Protein AF-A0A1F2T7E8-F1 (afdb_monomer_lite)

Sequence (261 aa):
MLPLKHQLGEYLANRPHTGRSGAHVIGAYRGLQIVELPPRDTVFAGVTVRDTRLRETTGASVVGLWERGKLRPAFPDSVIQSDRVIVLAGTAAQIAALNALIPDEKRPAALVLVIGAGKVGQAAIPALRRKSIDVHAIDRNGPALEQMRDEVAGVFPGDAADRRVLDSASIDHVSSVLLTTNDDAMNIYLAVYCRRLNASLRIVSRVTHERNVEAIHRAGADFALSYTTLGAEAVMSLLRGGESGCSGKAWSCSRSPSPRR

pLDDT: mean 77.92, std 19.18, range [21.8, 97.19]

Structure (mmCIF, N/CA/C/O backbone):
data_AF-A0A1F2T7E8-F1
#
_entry.id   AF-A0A1F2T7E8-F1
#
loop_
_atom_site.group_PDB
_atom_site.id
_atom_site.type_symbol
_atom_site.label_atom_id
_atom_site.label_alt_id
_atom_site.label_comp_id
_atom_site.label_asym_id
_atom_site.label_entity_id
_atom_site.label_seq_id
_atom_site.pdbx_PDB_ins_code
_atom_site.Cartn_x
_atom_site.Cartn_y
_atom_site.Cartn_z
_atom_site.occupancy
_atom_site.B_iso_or_equiv
_atom_site.auth_seq_id
_atom_site.auth_comp_id
_atom_site.auth_asym_id
_atom_site.auth_atom_id
_atom_site.pdbx_PDB_model_num
ATOM 1 N N . MET A 1 1 ? 2.300 25.045 -1.557 1.00 42.25 1 MET A N 1
ATOM 2 C CA . MET A 1 1 ? 1.587 23.807 -1.944 1.00 42.25 1 MET A CA 1
ATOM 3 C C . MET A 1 1 ? 2.603 22.806 -2.453 1.00 42.25 1 MET A C 1
ATOM 5 O O . MET A 1 1 ? 3.352 23.151 -3.357 1.00 42.25 1 MET A O 1
ATOM 9 N N . LEU A 1 2 ? 2.658 21.606 -1.873 1.00 47.59 2 LEU A N 1
ATOM 10 C CA . LEU A 1 2 ? 3.478 20.525 -2.425 1.00 47.59 2 LEU A CA 1
ATOM 11 C C . LEU A 1 2 ? 2.913 20.104 -3.797 1.00 47.59 2 LEU A C 1
ATOM 13 O O . LEU A 1 2 ? 1.690 20.068 -3.948 1.00 47.59 2 LEU A O 1
ATOM 17 N N . PRO A 1 3 ? 3.753 19.779 -4.795 1.00 73.88 3 PRO A N 1
ATOM 18 C CA . PRO A 1 3 ? 3.277 19.269 -6.080 1.00 73.88 3 PRO A CA 1
ATOM 19 C C . PRO A 1 3 ? 2.426 18.001 -5.896 1.00 73.88 3 PRO A C 1
ATOM 21 O O . PRO A 1 3 ? 2.798 17.122 -5.122 1.00 73.88 3 PRO A O 1
ATOM 24 N N . LEU A 1 4 ? 1.329 17.853 -6.650 1.00 69.75 4 LEU A N 1
ATOM 25 C CA . LEU A 1 4 ? 0.359 16.744 -6.524 1.00 69.75 4 LEU A CA 1
ATOM 26 C C . LEU A 1 4 ? 1.008 15.342 -6.504 1.00 69.75 4 LEU A C 1
ATOM 28 O O . LEU A 1 4 ? 0.575 14.445 -5.786 1.00 69.75 4 LEU A O 1
ATOM 32 N N . LYS A 1 5 ? 2.085 15.154 -7.279 1.00 73.12 5 LYS A N 1
ATOM 33 C CA . LYS A 1 5 ? 2.843 13.892 -7.335 1.00 73.12 5 LYS A CA 1
ATOM 34 C C . LYS A 1 5 ? 3.576 13.579 -6.029 1.00 73.12 5 LYS A C 1
ATOM 36 O O . LYS A 1 5 ? 3.661 12.413 -5.662 1.00 73.12 5 LYS A O 1
ATOM 41 N N . HIS A 1 6 ? 4.055 14.607 -5.334 1.00 75.62 6 HIS A N 1
ATOM 42 C CA . HIS A 1 6 ? 4.691 14.462 -4.030 1.00 75.62 6 HIS A CA 1
ATOM 43 C C . HIS A 1 6 ? 3.667 14.055 -2.970 1.00 75.62 6 HIS A C 1
ATOM 45 O O . HIS A 1 6 ? 3.880 13.086 -2.251 1.00 75.62 6 HIS A O 1
ATOM 51 N N . GLN A 1 7 ? 2.514 14.733 -2.939 1.00 66.19 7 GLN A N 1
ATOM 52 C CA . GLN A 1 7 ? 1.420 14.373 -2.033 1.00 66.19 7 GLN A CA 1
ATOM 53 C C . GLN A 1 7 ? 0.959 12.933 -2.264 1.00 66.19 7 GLN A C 1
ATOM 55 O O . GLN A 1 7 ? 0.820 12.184 -1.305 1.00 66.19 7 GLN A O 1
ATOM 60 N N . LEU A 1 8 ? 0.782 12.514 -3.522 1.00 70.62 8 LEU A N 1
ATOM 61 C CA . LEU A 1 8 ? 0.432 11.128 -3.831 1.00 70.62 8 LEU A CA 1
ATOM 62 C C . LEU A 1 8 ? 1.483 10.141 -3.303 1.00 70.62 8 LEU A C 1
ATOM 64 O O . LEU A 1 8 ? 1.105 9.141 -2.704 1.00 70.62 8 LEU A O 1
ATOM 68 N N . GLY A 1 9 ? 2.778 10.417 -3.479 1.00 69.56 9 GLY A N 1
ATOM 69 C CA . GLY A 1 9 ? 3.842 9.567 -2.935 1.00 69.56 9 GLY A CA 1
ATOM 70 C C . GLY A 1 9 ? 3.754 9.415 -1.415 1.00 69.56 9 GLY A C 1
ATOM 71 O O . GLY A 1 9 ? 3.772 8.294 -0.913 1.00 69.56 9 GLY A O 1
ATOM 72 N N . GLU A 1 10 ? 3.558 10.516 -0.687 1.00 75.31 10 GLU A N 1
ATOM 73 C CA . GLU A 1 10 ? 3.392 10.485 0.773 1.00 75.31 10 GLU A CA 1
ATOM 74 C C . GLU A 1 10 ? 2.113 9.756 1.209 1.00 75.31 10 GLU A C 1
ATOM 76 O O . GLU A 1 10 ? 2.146 8.943 2.135 1.00 75.31 10 GLU A O 1
ATOM 81 N N . TYR A 1 11 ? 0.995 9.985 0.513 1.00 71.06 11 TYR A N 1
ATOM 82 C CA . TYR A 1 11 ? -0.260 9.276 0.768 1.00 71.06 11 TYR A CA 1
ATOM 83 C C . TYR A 1 11 ? -0.122 7.774 0.537 1.00 71.06 11 TYR A C 1
ATOM 85 O O . TYR A 1 11 ? -0.666 6.987 1.309 1.00 71.06 11 TYR A O 1
ATOM 93 N N . LEU A 1 12 ? 0.605 7.362 -0.502 1.00 71.75 12 LEU A N 1
ATOM 94 C CA . LEU A 1 12 ? 0.852 5.953 -0.778 1.00 71.75 12 LEU A CA 1
ATOM 95 C C . LEU A 1 12 ? 1.815 5.344 0.243 1.00 71.75 12 LEU A C 1
ATOM 97 O O . LEU A 1 12 ? 1.545 4.243 0.700 1.00 71.75 12 LEU A O 1
ATOM 101 N N . ALA A 1 13 ? 2.847 6.061 0.696 1.00 73.62 13 ALA A N 1
ATOM 102 C CA . ALA A 1 13 ? 3.768 5.615 1.751 1.00 73.62 13 ALA A CA 1
ATOM 103 C C . ALA A 1 13 ? 3.098 5.385 3.124 1.00 73.62 13 ALA A C 1
ATOM 105 O O . ALA A 1 13 ? 3.692 4.811 4.040 1.00 73.62 13 ALA A O 1
ATOM 106 N N . ASN A 1 14 ? 1.853 5.831 3.297 1.00 67.25 14 ASN A N 1
ATOM 107 C CA . ASN A 1 14 ? 1.021 5.550 4.467 1.00 67.25 14 ASN A CA 1
ATOM 108 C C . ASN A 1 14 ? 0.287 4.202 4.401 1.00 67.25 14 ASN A C 1
ATOM 110 O O . ASN A 1 14 ? -0.264 3.767 5.405 1.00 67.25 14 ASN A O 1
ATOM 114 N N . ARG A 1 15 ? 0.282 3.525 3.248 1.00 69.38 15 ARG A N 1
ATOM 115 C CA . ARG A 1 15 ? -0.551 2.339 3.000 1.00 69.38 15 ARG A CA 1
ATOM 116 C C . ARG A 1 15 ? 0.146 0.970 3.065 1.00 69.38 15 ARG A C 1
ATOM 118 O O . ARG A 1 15 ? -0.606 0.006 3.200 1.00 69.38 15 ARG A O 1
ATOM 125 N N . PRO A 1 16 ? 1.481 0.811 2.950 1.00 62.38 16 PRO A N 1
ATOM 126 C CA . PRO A 1 16 ? 2.146 -0.478 3.139 1.00 62.38 16 PRO A CA 1
ATOM 127 C C . PRO A 1 16 ? 1.915 -1.087 4.522 1.00 62.38 16 PRO A C 1
ATOM 129 O O . PRO A 1 16 ? 1.710 -0.368 5.499 1.00 62.38 16 PRO A O 1
ATOM 132 N N . HIS A 1 17 ? 2.014 -2.414 4.618 1.00 61.59 17 HIS A N 1
ATOM 133 C CA . HIS A 1 17 ? 2.163 -3.097 5.899 1.00 61.59 17 HIS A CA 1
ATOM 134 C C . HIS A 1 17 ? 3.530 -2.742 6.478 1.00 61.59 17 HIS A C 1
ATOM 136 O O . HIS A 1 17 ? 4.559 -3.276 6.069 1.00 61.59 17 HIS A O 1
ATOM 142 N N . THR A 1 18 ? 3.525 -1.853 7.462 1.00 52.28 18 THR A N 1
ATOM 143 C CA . THR A 1 18 ? 4.723 -1.351 8.143 1.00 52.28 18 THR A CA 1
ATOM 144 C C . THR A 1 18 ? 5.251 -2.311 9.213 1.00 52.28 18 THR A C 1
ATOM 146 O O . THR A 1 18 ? 6.015 -1.905 10.080 1.00 52.28 18 THR A O 1
ATOM 149 N N . GLY A 1 19 ? 4.805 -3.572 9.212 1.00 48.72 19 GLY A N 1
ATOM 150 C CA . GLY A 1 19 ? 5.121 -4.536 10.269 1.00 48.72 19 GLY A CA 1
ATOM 151 C C . GLY A 1 19 ? 4.410 -4.246 11.596 1.00 48.72 19 GLY A C 1
ATOM 152 O O . GLY A 1 19 ? 4.432 -5.092 12.478 1.00 48.72 19 GLY A O 1
ATOM 153 N N . ARG A 1 20 ? 3.722 -3.105 11.729 1.00 47.47 20 ARG A N 1
ATOM 154 C CA . ARG A 1 20 ? 2.854 -2.809 12.870 1.00 47.47 20 ARG A CA 1
ATOM 155 C C . ARG A 1 20 ? 1.461 -3.378 12.640 1.00 47.47 20 ARG A C 1
ATOM 157 O O . ARG A 1 20 ? 0.778 -2.986 11.692 1.00 47.47 20 ARG A O 1
ATOM 164 N N . SER A 1 21 ? 1.037 -4.258 13.534 1.00 53.78 21 SER A N 1
ATOM 165 C CA . SER A 1 21 ? -0.366 -4.622 13.702 1.00 53.78 21 SER A CA 1
ATOM 166 C C . SER A 1 21 ? -1.057 -3.464 14.431 1.00 53.78 21 SER A C 1
ATOM 168 O O . SER A 1 21 ? -0.718 -3.162 15.569 1.00 53.78 21 SER A O 1
ATOM 170 N N . GLY A 1 22 ? -1.961 -2.730 13.775 1.00 65.69 22 GLY A N 1
ATOM 171 C CA . GLY A 1 22 ? -2.617 -1.590 14.423 1.00 65.69 22 GLY A CA 1
ATOM 172 C C . GLY A 1 22 ? -3.409 -0.682 13.492 1.00 65.69 22 GLY A C 1
ATOM 173 O O . GLY A 1 22 ? -3.294 -0.747 12.267 1.00 65.69 22 GLY A O 1
ATOM 174 N N . ALA A 1 23 ? -4.218 0.189 14.091 1.0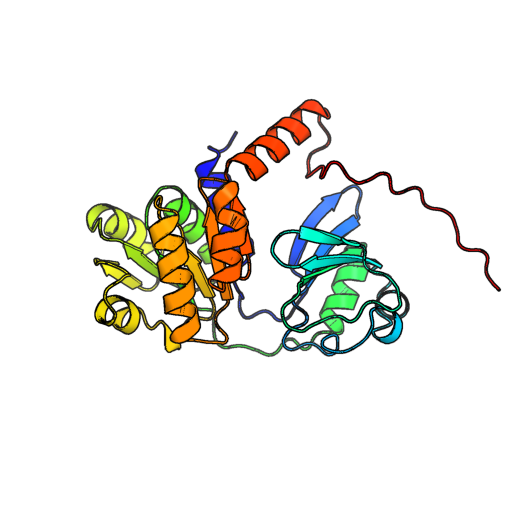0 73.00 23 ALA A N 1
ATOM 175 C CA . ALA A 1 23 ? -5.017 1.158 13.362 1.00 73.00 23 ALA A CA 1
ATOM 176 C C . ALA A 1 23 ? -4.149 2.326 12.863 1.00 73.00 23 ALA A C 1
ATOM 178 O O . ALA A 1 23 ? -3.428 2.975 13.625 1.00 73.00 23 ALA A O 1
ATOM 179 N N . HIS A 1 24 ? -4.232 2.613 11.567 1.00 73.38 24 HIS A N 1
ATOM 180 C CA . HIS A 1 24 ? -3.480 3.662 10.897 1.00 73.38 24 HIS A CA 1
ATOM 181 C C . HIS A 1 24 ? -4.306 4.942 10.764 1.00 73.38 24 HIS A C 1
ATOM 183 O O . HIS A 1 24 ? -5.360 4.934 10.137 1.00 73.38 24 HIS A O 1
ATOM 189 N N . VAL A 1 25 ? -3.824 6.061 11.306 1.00 70.75 25 VAL A N 1
ATOM 190 C CA . VAL A 1 25 ? -4.529 7.350 11.225 1.00 70.75 25 VAL A CA 1
ATOM 191 C C . VAL A 1 25 ? -4.489 7.898 9.800 1.00 70.75 25 VAL A C 1
ATOM 193 O O . VAL A 1 25 ? -3.423 8.217 9.284 1.00 70.75 25 VAL A O 1
ATOM 196 N N . ILE A 1 26 ? -5.663 8.056 9.188 1.00 65.50 26 ILE A N 1
ATOM 197 C CA . ILE A 1 26 ? -5.824 8.622 7.839 1.00 65.50 26 ILE A CA 1
ATOM 198 C C . ILE A 1 26 ? -6.175 10.109 7.853 1.00 65.50 26 ILE A C 1
ATOM 200 O O . ILE A 1 26 ? -6.026 10.796 6.846 1.00 65.50 26 ILE A O 1
ATOM 204 N N . GLY A 1 27 ? -6.643 10.616 8.991 1.00 61.44 27 GLY A N 1
ATOM 205 C CA . GLY A 1 27 ? -6.984 12.019 9.162 1.00 61.44 27 GLY A CA 1
ATOM 206 C C . GLY A 1 27 ? -7.413 12.325 10.587 1.00 61.44 27 GLY A C 1
ATOM 207 O O . GLY A 1 27 ? -7.710 11.424 11.372 1.00 61.44 27 GLY A O 1
ATOM 208 N N . ALA A 1 28 ? -7.450 13.610 10.922 1.00 68.50 28 ALA A N 1
ATOM 209 C CA . ALA A 1 28 ? -7.955 14.083 12.200 1.00 68.50 28 ALA A CA 1
ATOM 210 C C . ALA A 1 28 ? -8.783 15.354 12.001 1.00 68.50 28 ALA A C 1
ATOM 212 O O . ALA A 1 28 ? -8.417 16.217 11.207 1.00 68.50 28 ALA A O 1
ATOM 213 N N . TYR A 1 29 ? -9.885 15.474 12.737 1.00 65.88 29 TYR A N 1
ATOM 214 C CA . TYR A 1 29 ? -10.754 16.644 12.726 1.00 65.88 29 TYR A CA 1
ATOM 215 C C . TYR A 1 29 ? -11.344 16.876 14.118 1.00 65.88 29 TYR A C 1
ATOM 217 O O . TYR A 1 29 ? -11.964 15.982 14.690 1.00 65.88 29 TYR A O 1
ATOM 225 N N . ARG A 1 30 ? -11.146 18.080 14.674 1.00 73.94 30 ARG A N 1
ATOM 226 C CA . ARG A 1 30 ? -11.690 18.505 15.983 1.00 73.94 30 ARG A CA 1
ATOM 227 C C . ARG A 1 30 ? -11.491 17.471 17.109 1.00 73.94 30 ARG A C 1
ATOM 229 O O . ARG A 1 30 ? -12.412 17.167 17.862 1.00 73.94 30 ARG A O 1
ATOM 236 N N . GLY A 1 31 ? -10.285 16.904 17.202 1.00 72.19 31 GLY A N 1
ATOM 237 C CA . GLY A 1 31 ? -9.917 15.908 18.222 1.00 72.19 31 GLY A CA 1
ATOM 238 C C . GLY A 1 31 ? -10.378 14.471 17.938 1.00 72.19 31 GLY A C 1
ATOM 239 O O . GLY A 1 31 ? -10.052 13.568 18.708 1.00 72.19 31 GLY A O 1
ATOM 240 N N . LEU A 1 32 ? -11.092 14.240 16.833 1.00 77.62 32 LEU A N 1
ATOM 241 C CA . LEU A 1 32 ? -11.458 12.919 16.333 1.00 77.62 32 LEU A CA 1
ATOM 242 C C . LEU A 1 32 ? -10.435 12.469 15.287 1.00 77.62 32 LEU A C 1
ATOM 244 O O . LEU A 1 32 ? -10.184 13.181 14.321 1.00 77.62 32 LEU A O 1
ATOM 248 N N . GLN A 1 33 ? -9.860 11.290 15.461 1.00 82.25 33 GLN A N 1
ATOM 249 C CA . GLN A 1 33 ? -9.022 10.615 14.481 1.00 82.25 33 GLN A CA 1
ATOM 250 C C . GLN A 1 33 ? -9.877 9.643 13.678 1.00 82.25 33 GLN A C 1
ATOM 252 O O . GLN A 1 33 ? -10.673 8.896 14.246 1.00 82.25 33 GLN A O 1
ATOM 257 N N . ILE A 1 34 ? -9.695 9.650 12.362 1.00 80.12 34 ILE A N 1
ATOM 258 C CA . ILE A 1 34 ? -10.204 8.611 11.475 1.00 80.12 34 ILE A CA 1
ATOM 259 C C . ILE A 1 34 ? -9.043 7.664 11.213 1.00 80.12 34 ILE A C 1
ATOM 261 O O . ILE A 1 34 ? -7.948 8.106 10.854 1.00 80.12 34 ILE A O 1
ATOM 265 N N . VAL A 1 35 ? -9.275 6.374 11.411 1.00 79.50 35 VAL A N 1
ATOM 266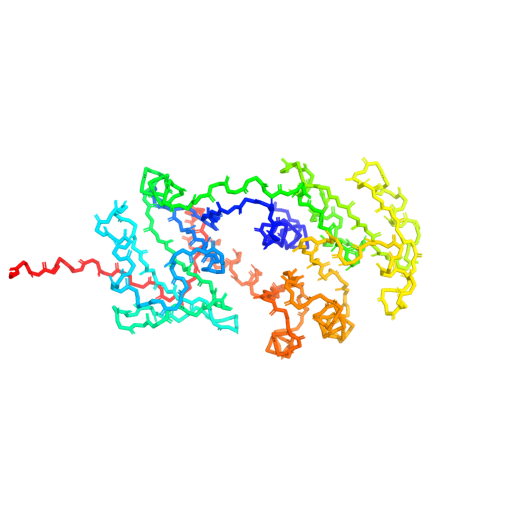 C CA . VAL A 1 35 ? -8.252 5.341 11.303 1.00 79.50 35 VAL A CA 1
ATOM 267 C C . VAL A 1 35 ? -8.710 4.205 10.403 1.00 79.50 35 VAL A C 1
ATOM 269 O O . VAL A 1 35 ? -9.891 3.871 10.354 1.00 79.50 35 VAL A O 1
ATOM 272 N N . GLU A 1 36 ? -7.762 3.599 9.706 1.00 81.38 36 GLU A N 1
ATOM 273 C CA . GLU A 1 36 ? -7.942 2.363 8.960 1.00 81.38 36 GLU A CA 1
ATOM 274 C C . GLU A 1 36 ? -7.318 1.197 9.710 1.00 81.38 36 GLU A C 1
ATOM 276 O O . GLU A 1 36 ? -6.175 1.275 10.148 1.00 81.38 36 GLU A O 1
ATOM 281 N N . LEU A 1 37 ? -8.052 0.099 9.818 1.00 82.19 37 LEU A N 1
ATOM 282 C CA . LEU A 1 37 ? -7.589 -1.131 10.430 1.00 82.19 37 LEU A CA 1
ATOM 283 C C . LEU A 1 37 ? -7.818 -2.292 9.458 1.00 82.19 37 LEU A C 1
ATOM 285 O O . LEU A 1 37 ? -8.969 -2.677 9.223 1.00 82.19 37 LEU A O 1
ATOM 289 N N . PRO A 1 38 ? -6.750 -2.856 8.874 1.00 78.31 38 PRO A N 1
ATOM 290 C CA . PRO A 1 38 ? -6.836 -4.141 8.202 1.00 78.31 38 PRO A CA 1
ATOM 291 C C . PRO A 1 38 ? -7.281 -5.203 9.226 1.00 78.31 38 PRO A C 1
ATOM 293 O O . PRO A 1 38 ? -6.632 -5.350 10.257 1.00 78.31 38 PRO A O 1
ATOM 296 N N . PRO A 1 39 ? -8.381 -5.933 8.981 1.00 77.12 39 PRO A N 1
ATOM 297 C CA . PRO A 1 39 ? -8.864 -6.981 9.867 1.00 77.12 39 PRO A CA 1
ATOM 298 C C . PRO A 1 39 ? -8.022 -8.252 9.759 1.00 77.12 39 PRO A C 1
ATOM 300 O O . PRO A 1 39 ? -8.063 -9.081 10.666 1.00 77.12 39 PRO A O 1
ATOM 303 N N . ARG A 1 40 ? -7.270 -8.419 8.662 1.00 68.75 40 ARG A N 1
ATOM 304 C CA . ARG A 1 40 ? -6.321 -9.518 8.489 1.00 68.75 40 ARG A CA 1
ATOM 305 C C . ARG A 1 40 ? -5.382 -9.567 9.692 1.00 68.75 40 ARG A C 1
ATOM 307 O O . ARG A 1 40 ? -4.816 -8.547 10.067 1.00 68.75 40 ARG A O 1
ATOM 314 N N . ASP A 1 41 ? -5.241 -10.753 10.273 1.00 64.69 41 ASP A N 1
ATOM 315 C CA . ASP A 1 41 ? -4.401 -11.001 11.450 1.00 64.69 41 ASP A CA 1
ATOM 316 C C . ASP A 1 41 ? -4.883 -10.277 12.730 1.00 64.69 41 ASP A C 1
ATOM 318 O O . ASP A 1 41 ? -4.113 -10.042 13.657 1.00 64.69 41 ASP A O 1
ATOM 322 N N . THR A 1 42 ? -6.175 -9.936 12.801 1.00 77.06 42 THR A N 1
ATOM 323 C CA . THR A 1 42 ? -6.837 -9.434 14.015 1.00 77.06 42 THR A CA 1
ATOM 324 C C . THR A 1 42 ? -7.996 -10.346 14.407 1.00 77.06 42 THR A C 1
ATOM 326 O O . THR A 1 42 ? -8.550 -11.066 13.576 1.00 77.06 42 THR A O 1
ATOM 329 N N . VAL A 1 43 ? -8.447 -10.237 15.658 1.00 82.31 43 VAL A N 1
ATOM 330 C CA . VAL A 1 43 ? -9.658 -10.920 16.152 1.00 82.31 43 VAL A CA 1
ATOM 331 C C . VAL A 1 43 ? -10.955 -10.431 15.488 1.00 82.31 43 VAL A C 1
ATOM 333 O O . VAL A 1 43 ? -12.025 -10.969 15.754 1.00 82.31 43 VAL A O 1
ATOM 336 N N . PHE A 1 44 ? -10.881 -9.403 14.636 1.00 87.25 44 PHE A N 1
ATOM 337 C CA . PHE A 1 44 ? -12.041 -8.807 13.977 1.00 87.25 44 PHE A CA 1
ATOM 338 C C . PHE A 1 44 ? -12.368 -9.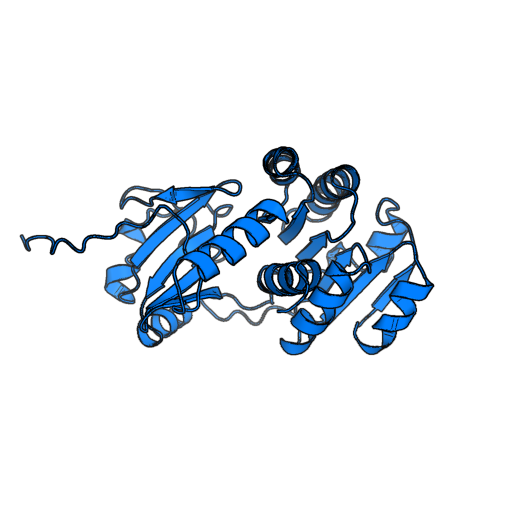448 12.623 1.00 87.25 44 PHE A C 1
ATOM 340 O O . PHE A 1 44 ? -13.433 -9.178 12.076 1.00 87.25 44 PHE A O 1
ATOM 347 N N . ALA A 1 45 ? -11.492 -10.285 12.058 1.00 86.25 45 ALA A N 1
ATOM 348 C CA . ALA A 1 45 ? -11.792 -10.985 10.811 1.00 86.25 45 ALA A CA 1
ATOM 349 C C . ALA A 1 45 ? -12.834 -12.098 11.023 1.00 86.25 45 ALA A C 1
ATOM 351 O O . ALA A 1 45 ? -12.735 -12.900 11.945 1.00 86.25 45 ALA A O 1
ATOM 352 N N . GLY A 1 46 ? -13.825 -12.168 10.133 1.00 86.94 46 GLY A N 1
ATOM 353 C CA . GLY A 1 46 ? -14.876 -13.189 10.128 1.00 86.94 46 GLY A CA 1
ATOM 354 C C . GLY A 1 46 ? -16.041 -12.928 11.086 1.00 86.94 46 GLY A C 1
ATOM 355 O O . GLY A 1 46 ? -17.038 -13.641 11.017 1.00 86.94 46 GLY A O 1
ATOM 356 N N . VAL A 1 47 ? -15.959 -11.901 11.936 1.00 92.12 47 VAL A N 1
ATOM 357 C CA . VAL A 1 47 ? -17.023 -11.536 12.884 1.00 92.12 47 VAL A CA 1
ATOM 358 C C . VAL A 1 47 ? -17.854 -10.354 12.380 1.00 92.12 47 VAL A C 1
ATOM 360 O O . VAL A 1 47 ? -17.428 -9.590 11.508 1.00 92.12 47 VAL A O 1
ATOM 363 N N . THR A 1 48 ? -19.068 -10.197 12.911 1.00 93.94 48 THR A N 1
ATOM 364 C CA . THR A 1 48 ? -19.897 -9.022 12.611 1.00 93.94 48 THR A CA 1
ATOM 365 C C . THR A 1 48 ? -19.382 -7.793 13.352 1.00 93.94 48 THR A C 1
ATOM 367 O O . THR A 1 48 ? -18.774 -7.907 14.417 1.00 93.94 48 THR A O 1
ATOM 370 N N . VAL A 1 49 ? -19.666 -6.595 12.835 1.00 91.12 49 VAL A N 1
ATOM 371 C CA . VAL A 1 49 ? -19.333 -5.325 13.506 1.00 91.12 49 VAL A CA 1
ATOM 372 C C . VAL A 1 49 ? -19.849 -5.298 14.946 1.00 91.12 49 VAL A C 1
ATOM 374 O O . VAL A 1 49 ? -19.140 -4.828 15.833 1.00 91.12 49 VAL A O 1
ATOM 377 N N . ARG A 1 50 ? -21.051 -5.825 15.203 1.00 91.75 50 ARG A N 1
ATOM 378 C CA . ARG A 1 50 ? -21.617 -5.938 16.553 1.00 91.75 50 ARG A CA 1
ATOM 379 C C . ARG A 1 50 ? -20.772 -6.843 17.442 1.00 91.75 50 ARG A C 1
ATOM 381 O O . ARG A 1 50 ? -20.427 -6.446 18.552 1.00 91.75 50 ARG A O 1
ATOM 388 N N . ASP A 1 51 ? -20.413 -8.022 16.949 1.00 93.94 51 ASP A N 1
ATOM 389 C CA . ASP A 1 51 ? -19.709 -9.034 17.741 1.00 93.94 51 ASP A CA 1
ATOM 39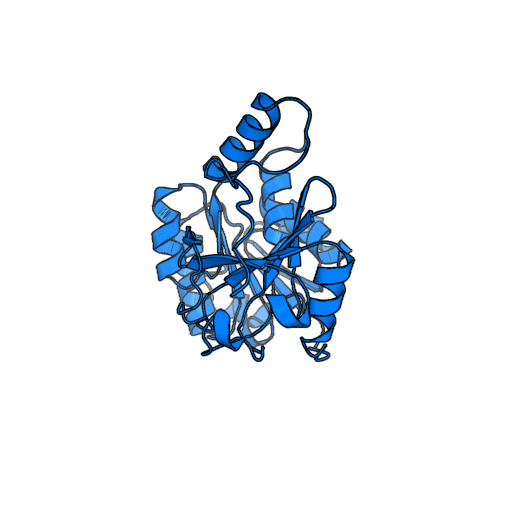0 C C . ASP A 1 51 ? -18.262 -8.643 18.050 1.00 93.94 51 ASP A C 1
ATOM 392 O O . ASP A 1 51 ? -17.707 -9.105 19.044 1.00 93.94 51 ASP A O 1
ATOM 396 N N . THR A 1 52 ? -17.670 -7.720 17.278 1.00 91.38 52 THR A N 1
ATOM 397 C CA . THR A 1 52 ? -16.368 -7.130 17.638 1.00 91.38 52 THR A CA 1
ATOM 398 C C . THR A 1 52 ? -16.387 -6.390 18.976 1.00 91.38 52 THR A C 1
ATOM 400 O O . THR A 1 52 ? -15.335 -6.200 19.584 1.00 91.38 52 THR A O 1
ATOM 403 N N . ARG A 1 53 ? -17.561 -5.886 19.396 1.00 92.31 53 ARG A N 1
ATOM 404 C CA . ARG A 1 53 ? -17.751 -5.011 20.565 1.00 92.31 53 ARG A CA 1
ATOM 405 C C . ARG A 1 53 ? -16.828 -3.790 20.607 1.00 92.31 53 ARG A C 1
ATOM 407 O O . ARG A 1 53 ? -16.664 -3.180 21.658 1.00 92.31 53 ARG A O 1
ATOM 414 N N . LEU A 1 54 ? -16.272 -3.370 19.466 1.00 90.69 54 LEU A N 1
ATOM 415 C CA . LEU A 1 54 ? -15.273 -2.299 19.374 1.00 90.69 54 LEU A CA 1
ATOM 416 C C . LEU A 1 54 ? -15.719 -0.999 20.048 1.00 90.69 54 LEU A C 1
ATOM 418 O O . LEU A 1 54 ? -14.954 -0.376 20.782 1.00 90.69 54 LEU A O 1
ATOM 422 N N . ARG A 1 55 ? -16.975 -0.602 19.840 1.00 89.69 55 ARG A N 1
ATOM 423 C CA . ARG A 1 55 ? -17.530 0.612 20.448 1.00 89.69 55 ARG A CA 1
ATOM 424 C C . ARG A 1 55 ? -17.675 0.499 21.963 1.00 89.69 55 ARG A C 1
ATOM 426 O O . ARG A 1 55 ? -17.497 1.493 22.655 1.00 89.69 55 ARG A O 1
ATOM 433 N N . GLU A 1 56 ? -18.006 -0.682 22.465 1.00 92.25 56 GLU A N 1
ATOM 434 C CA . GLU A 1 56 ? -18.214 -0.936 23.892 1.00 92.25 56 GLU A CA 1
ATOM 435 C C . GLU A 1 56 ? -16.879 -1.022 24.633 1.00 92.25 56 GLU A C 1
ATOM 437 O O . GLU A 1 56 ? -16.751 -0.490 25.731 1.00 92.25 56 GLU A O 1
ATOM 442 N N . THR A 1 57 ? -15.873 -1.642 24.013 1.00 91.75 57 THR A N 1
ATOM 443 C CA . THR A 1 57 ? -14.555 -1.867 24.616 1.00 91.75 57 THR A CA 1
ATOM 444 C C . THR A 1 57 ? -13.625 -0.664 24.490 1.00 91.75 57 THR A C 1
ATOM 446 O O . THR A 1 57 ? -12.886 -0.368 25.424 1.00 91.75 57 THR A O 1
ATOM 449 N N . THR A 1 58 ? -13.656 0.053 23.361 1.00 93.06 58 THR A N 1
ATOM 450 C CA . THR A 1 58 ? -12.707 1.151 23.072 1.00 93.06 58 THR A CA 1
ATOM 451 C C . THR A 1 58 ? -13.359 2.529 23.013 1.00 93.06 58 THR A C 1
ATOM 453 O O . THR A 1 58 ? -12.672 3.546 23.089 1.00 93.06 58 THR A O 1
ATOM 456 N N . GLY A 1 59 ? -14.677 2.600 22.814 1.00 90.62 59 GLY A N 1
ATOM 457 C CA . GLY A 1 59 ? -15.382 3.841 22.490 1.00 90.62 59 GLY A CA 1
ATOM 458 C C . GLY A 1 59 ? -15.248 4.302 21.031 1.00 90.62 59 GLY A C 1
ATOM 459 O O . GLY A 1 59 ? -15.972 5.217 20.628 1.00 90.62 59 GLY A O 1
ATOM 460 N N . ALA A 1 60 ? -14.376 3.686 20.223 1.00 90.81 60 ALA A N 1
ATOM 461 C CA . ALA A 1 60 ? -14.240 3.994 18.802 1.00 90.81 60 ALA A CA 1
ATOM 462 C C . ALA A 1 60 ? -15.458 3.492 18.010 1.00 90.81 60 ALA A C 1
ATOM 464 O O . ALA A 1 60 ? -16.013 2.426 18.275 1.00 90.81 60 ALA A O 1
ATOM 465 N N . SER A 1 61 ? -15.893 4.266 17.019 1.00 89.31 61 SER A N 1
ATOM 466 C CA . SER A 1 61 ? -17.051 3.926 16.187 1.00 89.31 61 SER A CA 1
ATOM 467 C C . SER A 1 61 ? -16.603 3.423 14.824 1.00 89.31 61 SER A C 1
ATOM 469 O O . SER A 1 61 ? -15.833 4.100 14.147 1.00 89.31 61 SER A O 1
ATOM 471 N N . VAL A 1 62 ? -17.114 2.267 14.396 1.00 88.75 62 VAL A N 1
ATOM 472 C CA . VAL A 1 62 ? -16.939 1.797 13.017 1.00 88.75 62 VAL A CA 1
ATOM 473 C C . VAL A 1 62 ? -17.779 2.683 12.098 1.00 88.75 62 VAL A C 1
ATOM 475 O O . VAL A 1 62 ? -18.992 2.784 12.255 1.00 88.75 62 VAL A O 1
ATOM 478 N N . VAL A 1 63 ? -17.115 3.355 11.163 1.00 86.69 63 VAL A N 1
ATOM 479 C CA . VAL A 1 63 ? -17.723 4.257 10.177 1.00 86.69 63 VAL A CA 1
ATOM 480 C C . VAL A 1 63 ? -18.155 3.474 8.941 1.00 86.69 63 VAL A C 1
ATOM 482 O O . VAL A 1 63 ? -19.222 3.711 8.378 1.00 86.69 63 VAL A O 1
ATOM 485 N N . GLY A 1 64 ? -17.310 2.546 8.500 1.00 86.88 64 GLY A N 1
ATOM 486 C CA . GLY A 1 64 ? -17.509 1.833 7.251 1.00 86.88 64 GLY A CA 1
ATOM 487 C C . GLY A 1 64 ? -16.461 0.762 7.008 1.00 86.88 64 GLY A C 1
ATOM 488 O O . GLY A 1 64 ? -15.490 0.635 7.754 1.00 86.88 64 GLY A O 1
ATOM 489 N N . LEU A 1 65 ? -16.666 0.005 5.938 1.00 82.50 65 LEU A N 1
ATOM 490 C CA . LEU A 1 65 ? -15.728 -0.980 5.420 1.00 82.50 65 LEU A CA 1
ATOM 491 C C . LEU A 1 65 ? -15.305 -0.542 4.018 1.00 82.50 65 LEU A C 1
ATOM 493 O O . LEU A 1 65 ? -16.150 -0.313 3.152 1.00 82.50 65 LEU A O 1
ATOM 497 N N . TRP A 1 66 ? -14.004 -0.414 3.779 1.00 74.88 66 TRP A N 1
ATOM 498 C CA . TRP A 1 66 ? -13.488 -0.302 2.421 1.00 74.88 66 TRP A CA 1
ATOM 499 C C . TRP A 1 66 ? -13.609 -1.650 1.725 1.00 74.88 66 TRP A C 1
ATOM 501 O O . TRP A 1 66 ? -13.063 -2.656 2.178 1.00 74.88 66 TRP A O 1
ATOM 511 N N . GLU A 1 67 ? -14.296 -1.637 0.592 1.00 71.12 67 GLU A N 1
ATOM 512 C CA . GLU A 1 67 ? -14.487 -2.778 -0.284 1.00 71.12 67 GLU A CA 1
ATOM 513 C C . GLU A 1 67 ? -14.184 -2.341 -1.719 1.00 71.12 67 GLU A C 1
ATOM 515 O O . GLU A 1 67 ? -14.870 -1.480 -2.274 1.00 71.12 67 GLU A O 1
ATOM 520 N N . ARG A 1 68 ? -13.132 -2.917 -2.321 1.00 65.00 68 ARG A N 1
ATOM 521 C CA . ARG A 1 68 ? -12.727 -2.659 -3.720 1.00 65.00 68 ARG A CA 1
ATOM 522 C C . ARG A 1 68 ? -12.621 -1.164 -4.060 1.00 65.00 68 ARG A C 1
ATOM 524 O O . ARG A 1 68 ? -13.179 -0.703 -5.056 1.00 65.00 68 ARG A O 1
ATOM 531 N N . GLY A 1 69 ? -11.965 -0.392 -3.194 1.00 57.09 69 GLY A N 1
ATOM 532 C CA . GLY A 1 69 ? -11.792 1.046 -3.411 1.00 57.09 69 GLY A CA 1
ATOM 533 C C . GLY A 1 69 ? -13.081 1.860 -3.261 1.00 57.09 69 GLY A C 1
ATOM 534 O O . GLY A 1 69 ? -13.158 2.980 -3.764 1.00 57.09 69 GLY A O 1
ATOM 535 N N . LYS A 1 70 ? -14.098 1.340 -2.562 1.00 63.62 70 LYS A N 1
ATOM 536 C CA . LYS A 1 70 ? -15.276 2.107 -2.139 1.00 63.62 70 LYS A CA 1
ATOM 537 C C . LYS A 1 70 ? -15.517 1.928 -0.648 1.00 63.62 70 LYS A C 1
ATOM 539 O O . LYS A 1 70 ? -15.573 0.803 -0.159 1.00 63.62 70 LYS A O 1
ATOM 544 N N . LEU A 1 71 ? -15.708 3.032 0.069 1.00 69.69 71 LEU A N 1
ATOM 545 C CA . LEU A 1 71 ? -16.147 2.986 1.459 1.00 69.69 71 LEU A CA 1
ATOM 546 C C . LEU A 1 71 ? -17.647 2.677 1.500 1.00 69.69 71 LEU A C 1
ATOM 548 O O . LEU A 1 71 ? -18.469 3.471 1.041 1.00 69.69 71 LEU A O 1
ATOM 552 N N . ARG A 1 72 ? -18.003 1.512 2.036 1.00 80.25 72 ARG A N 1
ATOM 553 C CA . ARG A 1 72 ? -19.386 1.115 2.295 1.00 80.25 72 ARG A CA 1
ATOM 554 C C . ARG A 1 72 ? -19.737 1.408 3.754 1.00 80.25 72 ARG A C 1
ATOM 556 O O . ARG A 1 72 ? -18.897 1.165 4.621 1.00 80.25 72 ARG A O 1
ATOM 563 N N . PRO A 1 73 ? -20.947 1.912 4.051 1.00 80.88 73 PRO A N 1
ATOM 564 C CA . PRO A 1 73 ? -21.396 2.033 5.432 1.00 80.88 73 PRO A CA 1
ATOM 565 C C . PRO A 1 73 ? -21.403 0.652 6.094 1.00 80.88 73 PRO A C 1
ATOM 567 O O . PRO A 1 73 ? -21.757 -0.344 5.462 1.00 80.88 73 PRO A O 1
ATOM 570 N N . ALA A 1 74 ? -20.985 0.605 7.354 1.00 83.44 74 ALA A N 1
ATOM 571 C CA . ALA A 1 74 ? -20.977 -0.610 8.151 1.00 83.44 74 ALA A CA 1
ATOM 572 C C . ALA A 1 74 ? -22.215 -0.639 9.052 1.00 83.44 74 ALA A C 1
ATOM 574 O O . ALA A 1 74 ? -22.496 0.329 9.760 1.00 83.44 74 ALA A O 1
ATOM 575 N N . PHE A 1 75 ? -22.934 -1.756 9.043 1.00 88.50 75 PHE A N 1
ATOM 576 C CA . PHE A 1 75 ? -24.076 -2.008 9.920 1.00 88.50 75 PHE A CA 1
ATOM 577 C C . PHE A 1 75 ? -23.699 -3.025 11.004 1.00 88.50 75 PHE A C 1
ATOM 579 O O . PHE A 1 75 ? -22.715 -3.746 10.837 1.00 88.50 75 PHE A O 1
ATOM 586 N N . PRO A 1 76 ? -24.447 -3.117 12.120 1.00 88.31 76 PRO A N 1
ATOM 587 C CA . PRO A 1 76 ? -24.119 -4.043 13.206 1.00 88.31 76 PRO A CA 1
ATOM 588 C C . PRO A 1 76 ? -23.979 -5.510 12.766 1.00 88.31 76 PRO A C 1
ATOM 590 O O . PRO A 1 76 ? -23.155 -6.234 13.306 1.00 88.31 76 PRO A O 1
ATOM 593 N N . ASP A 1 77 ? -24.761 -5.938 11.783 1.00 92.69 77 ASP A N 1
ATOM 594 C CA . ASP A 1 77 ? -24.772 -7.276 11.181 1.00 92.69 77 ASP A CA 1
ATOM 595 C C . ASP A 1 77 ? -23.775 -7.441 10.018 1.00 92.69 77 ASP A C 1
ATOM 597 O O . ASP A 1 77 ? -23.602 -8.541 9.496 1.00 92.69 77 ASP A O 1
ATOM 601 N N . SER A 1 78 ? -23.084 -6.372 9.609 1.00 88.81 78 SER A N 1
ATOM 602 C CA . SER A 1 78 ? -22.080 -6.446 8.546 1.00 88.81 78 SER A CA 1
ATOM 603 C C . SER A 1 78 ? -20.900 -7.312 8.977 1.00 88.81 78 SER A C 1
ATOM 605 O O . SER A 1 78 ? -20.242 -7.019 9.975 1.00 88.81 78 SER A O 1
ATOM 607 N N . VAL A 1 79 ? -20.605 -8.353 8.197 1.00 91.38 79 VAL A N 1
ATOM 608 C CA . VAL A 1 79 ? -19.449 -9.231 8.417 1.00 91.38 79 VAL A CA 1
ATOM 609 C C . VAL A 1 79 ? -18.169 -8.548 7.937 1.00 91.38 79 VAL A C 1
ATOM 611 O O . VAL A 1 79 ? -18.074 -8.071 6.798 1.00 91.38 79 VAL A O 1
ATOM 614 N N . ILE A 1 80 ? -17.164 -8.530 8.807 1.00 89.19 80 ILE A N 1
ATOM 615 C CA . ILE A 1 80 ? -15.834 -8.007 8.518 1.00 89.19 80 ILE A CA 1
ATOM 616 C C . ILE A 1 80 ? -15.020 -9.120 7.859 1.00 89.19 80 ILE A C 1
ATOM 618 O O . ILE A 1 80 ? -14.577 -10.061 8.509 1.00 89.19 80 ILE A O 1
ATOM 622 N N . GLN A 1 81 ? -14.821 -9.030 6.548 1.00 83.44 81 GLN A N 1
ATOM 623 C CA . GLN A 1 81 ? -13.995 -9.994 5.820 1.00 83.44 81 GLN A CA 1
ATOM 624 C C . GLN A 1 81 ? -12.510 -9.633 5.924 1.00 83.44 81 GLN A C 1
ATOM 626 O O . GLN A 1 81 ? -12.162 -8.458 6.029 1.00 83.44 81 GLN A O 1
ATOM 631 N N . SER A 1 82 ? -11.631 -10.638 5.883 1.00 73.88 82 SER A N 1
ATOM 632 C CA . SER A 1 82 ? -10.176 -10.474 6.034 1.00 73.88 82 SER A CA 1
ATOM 633 C C . SER A 1 82 ? -9.519 -9.634 4.931 1.00 73.88 82 SER A C 1
ATOM 635 O O . SER A 1 82 ? -8.425 -9.120 5.130 1.00 73.88 82 SER A O 1
ATOM 637 N N . ASP A 1 83 ? -10.165 -9.512 3.773 1.00 68.12 83 ASP A N 1
ATOM 638 C CA . ASP A 1 83 ? -9.718 -8.756 2.597 1.00 68.12 83 ASP A CA 1
ATOM 639 C C . ASP A 1 83 ? -10.272 -7.317 2.537 1.00 68.12 83 ASP A C 1
ATOM 641 O O . ASP A 1 83 ? -9.948 -6.560 1.621 1.00 68.12 83 ASP A O 1
ATOM 645 N N . ARG A 1 84 ? -11.101 -6.914 3.507 1.00 77.56 84 ARG A N 1
ATOM 646 C CA . ARG A 1 84 ? -11.641 -5.549 3.624 1.00 77.56 84 ARG A CA 1
ATOM 647 C C . ARG A 1 84 ? -10.751 -4.690 4.519 1.00 77.56 84 ARG A C 1
ATOM 649 O O . ARG A 1 84 ? -9.852 -5.200 5.168 1.00 77.56 84 ARG A O 1
ATOM 656 N N . VAL A 1 85 ? -10.989 -3.380 4.588 1.00 77.94 85 VAL A N 1
ATOM 657 C CA . VAL A 1 85 ? -10.347 -2.505 5.595 1.00 77.94 85 VAL A CA 1
ATOM 658 C C . VAL A 1 85 ? -11.425 -1.831 6.432 1.00 77.94 85 VAL A C 1
ATOM 660 O O . VAL A 1 85 ? -12.342 -1.222 5.885 1.00 77.94 85 VAL A O 1
ATOM 663 N N . ILE A 1 86 ? -11.330 -1.936 7.756 1.00 85.81 86 ILE A N 1
ATOM 664 C CA . ILE A 1 86 ? -12.260 -1.283 8.679 1.00 85.81 86 ILE A CA 1
ATOM 665 C C . ILE A 1 86 ? -11.874 0.193 8.783 1.00 85.81 86 ILE A C 1
ATOM 667 O O . ILE A 1 86 ? -10.714 0.508 9.032 1.00 85.81 86 ILE A O 1
ATOM 671 N N . VAL A 1 87 ? -12.834 1.103 8.635 1.00 85.50 87 VAL A N 1
ATOM 672 C CA . VAL A 1 87 ? -12.646 2.525 8.944 1.00 85.50 87 VAL A CA 1
ATOM 673 C C . VAL A 1 87 ? -13.316 2.826 10.271 1.00 85.50 87 VAL A C 1
ATOM 675 O O . VAL A 1 87 ? -14.521 2.612 10.420 1.00 85.50 87 VAL A O 1
ATOM 678 N N . LEU A 1 88 ? -12.550 3.343 11.227 1.00 89.06 88 LEU A N 1
ATOM 679 C CA . LEU A 1 88 ? -13.045 3.743 12.538 1.00 89.06 88 LEU A CA 1
ATOM 680 C C . LEU A 1 88 ? -12.826 5.234 12.772 1.00 89.06 88 LEU A C 1
ATOM 682 O O . LEU A 1 88 ? -11.930 5.844 12.195 1.00 89.06 88 LEU A O 1
ATOM 686 N N . ALA A 1 89 ? -13.632 5.813 13.654 1.00 87.38 89 ALA A N 1
ATOM 687 C CA . ALA A 1 89 ? -13.443 7.160 14.160 1.00 87.38 89 ALA A CA 1
ATOM 688 C C . ALA A 1 89 ? -13.474 7.168 15.693 1.00 87.38 89 ALA A C 1
ATOM 690 O O . ALA A 1 89 ? -14.380 6.597 16.305 1.00 87.38 89 ALA A O 1
ATOM 691 N N . GLY A 1 90 ? -12.501 7.832 16.314 1.00 87.38 90 GLY A N 1
ATOM 692 C CA . GLY A 1 90 ? -12.391 7.938 17.769 1.00 87.38 90 GLY A CA 1
ATOM 693 C C . GLY A 1 90 ? -11.397 9.011 18.203 1.00 87.38 90 GLY A C 1
ATOM 694 O O . GLY A 1 90 ? -10.631 9.518 17.392 1.00 87.38 90 GLY A O 1
ATOM 695 N N . THR A 1 91 ? -11.417 9.414 19.469 1.00 91.19 91 THR A N 1
ATOM 696 C CA . THR A 1 91 ? -10.392 10.309 20.030 1.00 91.19 91 THR A CA 1
ATOM 697 C C . THR A 1 91 ? -9.045 9.594 20.129 1.00 91.19 91 THR A C 1
ATOM 699 O O . THR A 1 91 ? -8.994 8.366 20.103 1.00 91.19 91 THR A O 1
ATOM 702 N N . ALA A 1 92 ? -7.950 10.335 20.320 1.00 88.00 92 ALA A N 1
ATOM 703 C CA . ALA A 1 92 ? -6.624 9.731 20.494 1.00 88.00 92 ALA A CA 1
ATOM 704 C C . ALA A 1 92 ? -6.585 8.655 21.600 1.00 88.00 92 ALA A C 1
ATOM 706 O O . ALA A 1 92 ? -5.970 7.609 21.418 1.00 88.00 92 ALA A O 1
ATOM 707 N N . ALA A 1 93 ? -7.304 8.866 22.709 1.00 91.81 93 ALA A N 1
ATOM 708 C CA . ALA A 1 93 ? -7.417 7.881 23.786 1.00 91.81 93 ALA A CA 1
ATOM 709 C C . ALA A 1 93 ? -8.185 6.617 23.354 1.00 91.81 93 ALA A C 1
ATOM 711 O O . ALA A 1 93 ? -7.786 5.507 23.692 1.00 91.81 93 ALA A O 1
ATOM 712 N N . GLN A 1 94 ? -9.255 6.772 22.569 1.00 93.19 94 GLN A N 1
ATOM 713 C CA . GLN A 1 94 ? -10.030 5.643 22.040 1.00 93.19 94 GLN A CA 1
ATOM 714 C C . GLN A 1 94 ? -9.225 4.844 21.007 1.00 93.19 94 GLN A C 1
ATOM 716 O O . GLN A 1 94 ? -9.264 3.617 21.009 1.00 93.19 94 GLN A O 1
ATOM 721 N N . ILE A 1 95 ? -8.453 5.524 20.152 1.00 89.25 95 ILE A N 1
ATOM 722 C CA . ILE A 1 95 ? -7.553 4.867 19.195 1.00 89.25 95 ILE A CA 1
ATOM 723 C C . ILE A 1 95 ? -6.404 4.152 19.917 1.00 89.25 95 ILE A C 1
ATOM 725 O O . ILE A 1 95 ? -6.024 3.053 19.523 1.00 89.25 95 ILE A O 1
ATOM 729 N N . ALA A 1 96 ? -5.879 4.720 21.005 1.00 88.38 96 ALA A N 1
ATOM 730 C CA . ALA A 1 96 ? -4.895 4.034 21.838 1.00 88.38 96 ALA A CA 1
ATOM 731 C C . ALA A 1 96 ? -5.477 2.757 22.474 1.00 88.38 96 ALA A C 1
ATOM 733 O O . ALA A 1 96 ? -4.833 1.712 22.428 1.00 88.38 96 ALA A O 1
ATOM 734 N N . ALA A 1 97 ? -6.712 2.814 22.990 1.00 90.75 97 ALA A N 1
ATOM 735 C CA . ALA A 1 97 ? -7.413 1.640 23.512 1.00 90.75 97 ALA A CA 1
ATOM 736 C C . ALA A 1 97 ? -7.657 0.575 22.428 1.00 90.75 97 ALA A C 1
ATOM 738 O O . ALA A 1 97 ? -7.473 -0.610 22.686 1.00 90.75 97 ALA A O 1
ATOM 739 N N . LEU A 1 98 ? -8.006 0.988 21.203 1.00 89.69 98 LEU A N 1
ATOM 740 C CA . LEU A 1 98 ? -8.111 0.092 20.048 1.00 89.69 98 LEU A CA 1
ATOM 741 C C . LEU A 1 98 ? -6.791 -0.618 19.749 1.00 89.69 98 LEU A C 1
ATOM 743 O O . LEU A 1 98 ? -6.775 -1.836 19.597 1.00 89.69 98 LEU A O 1
ATOM 747 N N . ASN A 1 99 ? -5.692 0.129 19.680 1.00 84.81 99 ASN A N 1
ATOM 748 C CA . ASN A 1 99 ? -4.378 -0.449 19.413 1.00 84.81 99 ASN A CA 1
ATOM 749 C C . ASN A 1 99 ? -3.939 -1.415 20.521 1.00 84.81 99 ASN A C 1
ATOM 751 O O . ASN A 1 99 ? -3.269 -2.389 20.222 1.00 84.81 99 ASN A O 1
ATOM 755 N N . ALA A 1 100 ? -4.368 -1.207 21.770 1.00 86.50 100 ALA A N 1
ATOM 756 C CA . ALA A 1 100 ? -4.093 -2.136 22.868 1.00 86.50 100 ALA A CA 1
ATOM 757 C C . ALA A 1 100 ? -4.830 -3.488 22.743 1.00 86.50 100 ALA A C 1
ATOM 759 O O . ALA A 1 100 ? -4.400 -4.466 23.350 1.00 86.50 100 ALA A O 1
ATOM 760 N N . LEU A 1 101 ? -5.921 -3.564 21.966 1.00 84.81 101 LEU A N 1
ATOM 761 C CA . LEU A 1 101 ? -6.624 -4.825 21.675 1.00 84.81 101 LEU A CA 1
ATOM 762 C C . LEU A 1 101 ? -5.953 -5.645 20.569 1.00 84.81 101 LEU A C 1
ATOM 764 O O . LEU A 1 101 ? -6.289 -6.814 20.382 1.00 84.81 101 LEU A O 1
ATOM 768 N N . ILE A 1 102 ? -5.056 -5.029 19.803 1.00 78.88 102 ILE A N 1
ATOM 769 C CA . ILE A 1 102 ? -4.374 -5.661 18.681 1.00 78.88 102 ILE A CA 1
ATOM 770 C C . ILE A 1 102 ? -2.977 -6.033 19.180 1.00 78.88 102 ILE A C 1
ATOM 772 O O . ILE A 1 102 ? -2.204 -5.133 19.506 1.00 78.88 102 ILE A O 1
ATOM 776 N N . PRO A 1 103 ? -2.636 -7.329 19.278 1.00 63.22 103 PRO A N 1
ATOM 777 C CA . PRO A 1 103 ? -1.305 -7.735 19.698 1.00 63.22 103 PRO A CA 1
ATOM 778 C C . PRO A 1 103 ? -0.253 -7.090 18.793 1.00 63.22 103 PRO A C 1
ATOM 780 O O . PRO A 1 103 ? -0.307 -7.241 17.569 1.00 63.22 103 PRO A O 1
ATOM 783 N N . ASP A 1 104 ? 0.706 -6.384 19.394 1.00 59.38 104 ASP A N 1
ATOM 784 C CA . ASP A 1 104 ? 1.892 -5.895 18.692 1.00 59.38 104 ASP A CA 1
ATOM 785 C C . ASP A 1 104 ? 2.816 -7.095 18.460 1.00 59.38 104 ASP A C 1
ATOM 787 O O . ASP A 1 104 ? 3.793 -7.332 19.174 1.00 59.38 104 ASP A O 1
ATOM 791 N N . GLU A 1 105 ? 2.439 -7.952 17.512 1.00 54.28 105 GLU A N 1
ATOM 792 C CA . GLU A 1 105 ? 3.351 -8.974 17.034 1.00 54.28 105 GLU A CA 1
ATOM 793 C C . GLU A 1 105 ? 4.543 -8.254 16.411 1.00 54.28 105 GLU A C 1
ATOM 795 O O . GLU A 1 105 ? 4.401 -7.567 15.398 1.00 54.28 105 GLU A O 1
ATOM 800 N N . LYS A 1 106 ? 5.723 -8.413 17.025 1.00 43.94 106 LYS A N 1
ATOM 801 C CA . LYS A 1 106 ? 7.008 -8.026 16.436 1.00 43.94 106 LYS A CA 1
ATOM 802 C C . LYS A 1 106 ? 7.170 -8.769 15.116 1.00 43.94 106 LYS A C 1
ATOM 804 O O . LYS A 1 106 ? 7.737 -9.859 15.067 1.00 43.94 106 LYS A O 1
ATOM 809 N N . ARG A 1 107 ? 6.658 -8.187 14.039 1.00 54.91 107 ARG A N 1
ATOM 810 C CA . ARG A 1 107 ? 6.948 -8.656 12.694 1.00 54.91 107 ARG A CA 1
ATOM 811 C C . ARG A 1 107 ? 8.391 -8.280 12.365 1.00 54.91 107 ARG A C 1
ATOM 813 O O . ARG A 1 107 ? 8.885 -7.262 12.863 1.00 54.91 107 ARG A O 1
ATOM 820 N N . PRO A 1 108 ? 9.085 -9.093 11.552 1.00 52.22 108 PRO A N 1
ATOM 821 C CA . PRO A 1 108 ? 10.374 -8.694 11.004 1.00 52.22 108 PRO A CA 1
ATOM 822 C C . PRO A 1 108 ? 10.252 -7.309 10.355 1.00 52.22 108 PRO A C 1
ATOM 824 O O . PRO A 1 108 ? 9.169 -6.935 9.892 1.00 52.22 108 PRO A O 1
ATOM 827 N N . ALA A 1 109 ? 11.351 -6.548 10.373 1.00 59.84 109 ALA A N 1
ATOM 828 C CA . ALA A 1 109 ? 11.409 -5.203 9.811 1.00 59.84 109 ALA A CA 1
ATOM 829 C C . ALA A 1 109 ? 10.719 -5.179 8.440 1.00 59.84 109 ALA A C 1
ATOM 831 O O . ALA A 1 109 ? 11.012 -6.000 7.568 1.00 59.84 109 ALA A O 1
ATOM 832 N N . ALA A 1 110 ? 9.732 -4.297 8.285 1.00 75.00 110 ALA A N 1
ATOM 833 C CA . ALA A 1 110 ? 8.952 -4.244 7.064 1.00 75.00 110 ALA A CA 1
ATOM 834 C C . ALA A 1 110 ? 9.840 -3.762 5.919 1.00 75.00 110 ALA A C 1
ATOM 836 O O . ALA A 1 110 ? 10.256 -2.606 5.906 1.00 75.00 110 ALA A O 1
ATOM 837 N N . LEU A 1 111 ? 10.102 -4.652 4.966 1.00 88.69 111 LEU A N 1
ATOM 838 C CA . LEU A 1 111 ? 10.731 -4.314 3.702 1.00 88.69 111 LEU A CA 1
ATOM 839 C C . LEU A 1 111 ? 9.639 -4.003 2.677 1.00 88.69 111 LEU A C 1
ATOM 841 O O . LEU A 1 111 ? 8.779 -4.844 2.398 1.00 88.69 111 LEU A O 1
ATOM 845 N N . VAL A 1 112 ? 9.674 -2.800 2.110 1.00 93.19 112 VAL A N 1
ATOM 846 C CA . VAL A 1 112 ? 8.753 -2.370 1.053 1.00 93.19 112 VAL A CA 1
ATOM 847 C C . VAL A 1 112 ? 9.494 -2.304 -0.272 1.00 93.19 112 VAL A C 1
ATOM 849 O O . VAL A 1 112 ? 10.529 -1.654 -0.382 1.00 93.19 112 VAL A O 1
ATOM 852 N N . LEU A 1 113 ? 8.938 -2.926 -1.307 1.00 96.00 113 LEU A N 1
ATOM 853 C CA . LEU A 1 113 ? 9.455 -2.805 -2.666 1.00 96.00 113 LEU A CA 1
ATOM 854 C C . LEU A 1 113 ? 8.706 -1.702 -3.422 1.00 96.00 113 LEU A C 1
ATOM 856 O O . LEU A 1 113 ? 7.500 -1.792 -3.638 1.00 96.00 113 LEU A O 1
ATOM 860 N N . VAL A 1 114 ? 9.415 -0.666 -3.856 1.00 96.75 114 VAL A N 1
ATOM 861 C CA . VAL A 1 114 ? 8.884 0.415 -4.694 1.00 96.75 114 VAL A CA 1
ATOM 862 C C . VAL A 1 114 ? 9.250 0.141 -6.151 1.00 96.75 114 VAL A C 1
ATOM 864 O O . VAL A 1 114 ? 10.424 0.062 -6.502 1.00 96.75 114 VAL A O 1
ATOM 867 N N . ILE A 1 115 ? 8.243 0.014 -7.015 1.00 97.00 115 ILE A N 1
ATOM 868 C CA . ILE A 1 115 ? 8.423 -0.217 -8.451 1.00 97.00 115 ILE A CA 1
ATOM 869 C C . ILE A 1 115 ? 8.054 1.058 -9.210 1.00 97.00 115 ILE A C 1
ATOM 871 O O . ILE A 1 115 ? 6.876 1.382 -9.384 1.00 97.00 115 ILE A O 1
ATOM 875 N N . GLY A 1 116 ? 9.077 1.770 -9.676 1.00 95.00 116 GLY A N 1
ATOM 876 C CA . GLY A 1 116 ? 8.981 3.055 -10.358 1.00 95.00 116 GLY A CA 1
ATOM 877 C C . GLY A 1 116 ? 9.597 4.197 -9.543 1.00 95.00 116 GLY A C 1
ATOM 878 O O . GLY A 1 116 ? 8.908 4.842 -8.751 1.00 95.00 116 GLY A O 1
ATOM 879 N N . ALA A 1 117 ? 10.855 4.526 -9.821 1.00 93.06 117 ALA A N 1
ATOM 880 C CA . ALA A 1 117 ? 11.663 5.616 -9.268 1.00 93.06 117 ALA A CA 1
ATOM 881 C C . ALA A 1 117 ? 11.351 7.000 -9.882 1.00 93.06 117 ALA A C 1
ATOM 883 O O . ALA A 1 117 ? 12.159 7.925 -9.825 1.00 93.06 117 ALA A O 1
ATOM 884 N N . GLY A 1 118 ? 10.169 7.174 -10.479 1.00 90.69 118 GLY A N 1
ATOM 885 C CA . GLY A 1 118 ? 9.688 8.482 -10.924 1.00 90.69 118 GLY A CA 1
ATOM 886 C C . GLY A 1 118 ? 9.276 9.389 -9.756 1.00 90.69 118 GLY A C 1
ATOM 887 O O . GLY A 1 118 ? 9.373 9.027 -8.589 1.00 90.69 118 GLY A O 1
ATOM 888 N N . LYS A 1 119 ? 8.700 10.557 -10.066 1.00 90.88 119 LYS A N 1
ATOM 889 C CA . LYS A 1 119 ? 8.321 11.586 -9.069 1.00 90.88 119 LYS A CA 1
ATOM 890 C C . LYS A 1 119 ? 7.486 11.080 -7.878 1.00 90.88 119 LYS A C 1
ATOM 892 O O . LYS A 1 119 ? 7.585 11.643 -6.797 1.00 90.88 119 LYS A O 1
ATOM 897 N N . VAL A 1 120 ? 6.626 10.074 -8.077 1.00 90.69 120 VAL A N 1
ATOM 898 C CA . VAL A 1 120 ? 5.810 9.495 -6.989 1.00 90.69 120 VAL A CA 1
ATOM 899 C C . VAL A 1 120 ? 6.644 8.560 -6.116 1.00 90.69 120 VAL A C 1
ATOM 901 O O . VAL A 1 120 ? 6.570 8.667 -4.898 1.00 90.69 120 VAL A O 1
ATOM 904 N N . GLY A 1 121 ? 7.464 7.691 -6.719 1.00 92.25 121 GLY A N 1
ATOM 905 C CA . GLY A 1 121 ? 8.385 6.820 -5.983 1.00 92.25 121 GLY A CA 1
ATOM 906 C C . GLY A 1 121 ? 9.413 7.626 -5.189 1.00 92.25 121 GLY A C 1
ATOM 907 O O . GLY A 1 121 ? 9.565 7.401 -3.995 1.00 92.25 121 GLY A O 1
ATOM 908 N N . GLN A 1 122 ? 10.003 8.653 -5.809 1.00 91.62 122 GLN A N 1
ATOM 909 C CA . GLN A 1 122 ? 10.928 9.595 -5.162 1.00 91.62 122 GLN A CA 1
ATOM 910 C C . GLN A 1 122 ? 10.319 10.335 -3.965 1.00 91.62 122 GLN A C 1
ATOM 912 O O . GLN A 1 122 ? 11.044 10.728 -3.066 1.00 91.62 122 GLN A O 1
ATOM 917 N N . ALA A 1 123 ? 8.998 10.530 -3.928 1.00 90.06 123 ALA A N 1
ATOM 918 C CA . ALA A 1 123 ? 8.325 11.114 -2.768 1.00 90.06 123 ALA A CA 1
ATOM 919 C C . ALA A 1 123 ? 7.919 10.059 -1.725 1.00 90.06 123 ALA A C 1
ATOM 921 O O . ALA A 1 123 ? 7.916 10.333 -0.525 1.00 90.06 123 ALA A O 1
ATOM 922 N N . ALA A 1 124 ? 7.584 8.845 -2.168 1.00 90.25 124 ALA A N 1
ATOM 923 C CA . ALA A 1 124 ? 7.197 7.753 -1.285 1.00 90.25 124 ALA A CA 1
ATOM 924 C C . ALA A 1 124 ? 8.382 7.200 -0.478 1.00 90.25 124 ALA A C 1
ATOM 926 O O . ALA A 1 124 ? 8.233 6.941 0.713 1.00 90.25 124 ALA A O 1
ATOM 927 N N . ILE A 1 125 ? 9.554 7.052 -1.102 1.00 92.81 125 ILE A N 1
ATOM 928 C CA . ILE A 1 125 ? 10.758 6.475 -0.484 1.00 92.81 125 ILE A CA 1
ATOM 929 C C . ILE A 1 125 ? 11.187 7.243 0.783 1.00 92.81 125 ILE A C 1
ATOM 931 O O . ILE A 1 125 ? 11.219 6.624 1.851 1.00 92.81 125 ILE A O 1
ATOM 935 N N . PRO A 1 126 ? 11.398 8.576 0.754 1.00 89.12 126 PRO A N 1
ATOM 936 C CA . PRO A 1 126 ? 11.723 9.332 1.961 1.00 89.12 126 PRO A CA 1
ATOM 937 C C . PRO A 1 126 ? 10.636 9.223 3.037 1.00 89.12 126 PRO A C 1
ATOM 939 O O . PRO A 1 126 ? 10.931 9.171 4.231 1.00 89.12 126 PRO A O 1
ATOM 942 N N . ALA A 1 127 ? 9.360 9.187 2.636 1.00 84.56 127 ALA A N 1
ATOM 943 C CA . ALA A 1 127 ? 8.237 9.073 3.562 1.00 84.56 127 ALA A CA 1
ATOM 944 C C . ALA A 1 127 ? 8.172 7.705 4.260 1.00 84.56 127 ALA A C 1
ATOM 946 O O . ALA A 1 127 ? 7.783 7.641 5.429 1.00 84.56 127 ALA A O 1
ATOM 947 N N . LEU A 1 128 ? 8.578 6.631 3.576 1.00 87.38 128 LEU A N 1
ATOM 948 C CA . LEU A 1 128 ? 8.763 5.303 4.165 1.00 87.38 128 LEU A CA 1
ATOM 949 C C . LEU A 1 128 ? 9.970 5.288 5.106 1.00 87.38 128 LEU A C 1
ATOM 951 O O . LEU A 1 128 ? 9.841 4.871 6.257 1.00 87.38 128 LEU A O 1
ATOM 955 N N . ARG A 1 129 ? 11.106 5.846 4.676 1.00 86.75 129 ARG A N 1
ATOM 956 C CA . ARG A 1 129 ? 12.334 5.916 5.480 1.00 86.75 129 ARG A CA 1
ATOM 957 C C . ARG A 1 129 ? 12.137 6.664 6.799 1.00 86.75 129 ARG A C 1
ATOM 959 O O . ARG A 1 129 ? 12.607 6.207 7.835 1.00 86.75 129 ARG A O 1
ATOM 966 N N . ARG A 1 130 ? 11.382 7.773 6.804 1.00 83.94 130 ARG A N 1
ATOM 967 C CA . ARG A 1 130 ? 11.027 8.519 8.036 1.00 83.94 130 ARG A CA 1
ATOM 968 C C . ARG A 1 130 ? 10.277 7.677 9.074 1.00 83.94 130 ARG A C 1
ATOM 970 O O . ARG A 1 130 ? 10.191 8.079 10.229 1.00 83.94 130 ARG A O 1
ATOM 977 N N . LYS A 1 131 ? 9.721 6.533 8.672 1.00 77.25 131 LYS A N 1
ATOM 978 C CA . LYS A 1 131 ? 9.037 5.573 9.546 1.00 77.25 131 LYS A CA 1
ATOM 979 C C . LYS A 1 131 ? 9.904 4.367 9.900 1.00 77.25 131 LYS A C 1
ATOM 981 O O . LYS A 1 131 ? 9.371 3.399 10.434 1.00 77.25 131 LYS A O 1
ATOM 986 N N . SER A 1 132 ? 11.198 4.419 9.587 1.00 83.31 132 SER A N 1
ATOM 987 C CA . SER A 1 132 ? 12.148 3.323 9.786 1.00 83.31 132 SER A CA 1
ATOM 988 C C . SER A 1 132 ? 11.736 2.040 9.054 1.00 83.31 132 SER A C 1
ATOM 990 O O . SER A 1 132 ? 11.838 0.947 9.601 1.00 83.31 132 SER A O 1
ATOM 992 N N . ILE A 1 133 ? 11.213 2.192 7.835 1.00 86.25 133 ILE A N 1
ATOM 993 C CA . ILE A 1 133 ? 10.857 1.091 6.934 1.00 86.25 133 ILE A CA 1
ATOM 994 C C . ILE A 1 133 ? 11.966 0.975 5.894 1.00 86.25 133 ILE A C 1
ATOM 996 O O . ILE A 1 133 ? 12.275 1.968 5.228 1.00 86.25 133 ILE A O 1
ATOM 1000 N N . ASP A 1 134 ? 12.527 -0.222 5.742 1.00 91.69 134 ASP A N 1
ATOM 1001 C CA . ASP A 1 134 ? 13.522 -0.495 4.711 1.00 91.69 134 ASP A CA 1
ATOM 1002 C C . ASP A 1 134 ? 12.854 -0.563 3.341 1.00 91.69 134 ASP A C 1
ATOM 1004 O O . ASP A 1 134 ? 11.725 -1.043 3.185 1.00 91.69 134 ASP A O 1
ATOM 1008 N N . VAL A 1 135 ? 13.555 -0.064 2.326 1.00 94.50 135 VAL A N 1
ATOM 1009 C CA . VAL A 1 135 ? 13.005 0.050 0.977 1.00 94.50 135 VAL A CA 1
ATOM 1010 C C . VAL A 1 135 ? 13.940 -0.580 -0.039 1.00 94.50 135 VAL A C 1
ATOM 1012 O O . VAL A 1 135 ? 15.136 -0.313 -0.032 1.00 94.50 135 VAL A O 1
ATOM 1015 N N . HIS A 1 136 ? 13.383 -1.372 -0.945 1.00 96.44 136 HIS A N 1
ATOM 1016 C CA . HIS A 1 136 ? 14.014 -1.744 -2.206 1.00 96.44 136 HIS A CA 1
ATOM 1017 C C . HIS A 1 136 ? 13.360 -0.958 -3.343 1.00 96.44 136 HIS A C 1
ATOM 1019 O O . HIS A 1 136 ? 12.149 -0.741 -3.318 1.00 96.44 136 HIS A O 1
ATOM 1025 N N . ALA A 1 137 ? 14.131 -0.539 -4.345 1.00 96.88 137 ALA A N 1
ATOM 1026 C CA . ALA A 1 137 ? 13.615 0.218 -5.484 1.00 96.88 137 ALA A CA 1
ATOM 1027 C C . ALA A 1 137 ? 13.972 -0.443 -6.823 1.00 96.88 137 ALA A C 1
ATOM 1029 O O . ALA A 1 137 ? 15.136 -0.747 -7.074 1.00 96.88 137 ALA A O 1
ATOM 1030 N N . ILE A 1 138 ? 12.975 -0.615 -7.698 1.00 97.12 138 ILE A N 1
ATOM 1031 C CA . ILE A 1 138 ? 13.146 -1.057 -9.092 1.00 97.12 138 ILE A CA 1
ATOM 1032 C C . ILE A 1 138 ? 12.732 0.067 -10.039 1.00 97.12 138 ILE A C 1
ATOM 1034 O O . ILE A 1 138 ? 11.650 0.640 -9.902 1.00 97.12 138 ILE A O 1
ATOM 1038 N N . ASP A 1 139 ? 13.552 0.336 -11.050 1.00 96.06 139 ASP A N 1
ATOM 1039 C CA . ASP A 1 139 ? 13.210 1.169 -12.205 1.00 96.06 139 ASP A CA 1
ATOM 1040 C C . ASP A 1 139 ? 14.132 0.837 -13.388 1.00 96.06 139 ASP A C 1
ATOM 1042 O O . ASP A 1 139 ? 15.251 0.361 -13.209 1.00 96.06 139 ASP A O 1
ATOM 1046 N N . ARG A 1 140 ? 13.687 1.121 -14.614 1.00 94.12 140 ARG A N 1
ATOM 1047 C CA . ARG A 1 140 ? 14.516 0.980 -15.823 1.00 94.12 140 ARG A CA 1
ATOM 1048 C C . ARG A 1 140 ? 15.517 2.134 -15.963 1.00 94.12 140 ARG A C 1
ATOM 1050 O O . ARG A 1 140 ? 16.538 2.000 -16.630 1.00 94.12 140 ARG A O 1
ATOM 1057 N N . ASN A 1 141 ? 15.221 3.281 -15.359 1.00 91.38 141 ASN A N 1
ATOM 1058 C CA . ASN A 1 141 ? 16.053 4.471 -15.361 1.00 91.38 141 ASN A CA 1
ATOM 1059 C C . ASN A 1 141 ? 17.118 4.379 -14.257 1.00 91.38 141 ASN A C 1
ATOM 1061 O O . ASN A 1 141 ? 16.913 4.841 -13.134 1.00 91.38 141 ASN A O 1
ATOM 1065 N N . GLY A 1 142 ? 18.271 3.802 -14.605 1.00 87.81 142 GLY A N 1
ATOM 1066 C CA . GLY A 1 142 ? 19.437 3.707 -13.719 1.00 87.81 142 GLY A CA 1
ATOM 1067 C C . GLY A 1 142 ? 19.834 5.042 -13.068 1.00 87.81 142 GLY A C 1
ATOM 1068 O O . GLY A 1 142 ? 19.952 5.083 -11.847 1.00 87.81 142 GLY A O 1
ATOM 1069 N N . PRO A 1 143 ? 19.956 6.155 -13.820 1.00 89.62 143 PRO A N 1
ATOM 1070 C CA . PRO A 1 143 ? 20.237 7.468 -13.234 1.00 89.62 143 PRO A CA 1
ATOM 1071 C C . PRO A 1 143 ? 19.246 7.918 -12.150 1.00 89.62 143 PRO A C 1
ATOM 1073 O O . PRO A 1 143 ? 19.660 8.512 -11.158 1.00 89.62 143 PRO A O 1
ATOM 1076 N N . ALA A 1 144 ? 17.947 7.641 -12.309 1.00 87.75 144 ALA A N 1
ATOM 1077 C CA . ALA A 1 144 ? 16.947 7.987 -11.296 1.00 87.75 144 ALA A CA 1
ATOM 1078 C C . ALA A 1 144 ? 17.067 7.123 -10.029 1.00 87.75 144 ALA A C 1
ATOM 1080 O O . ALA A 1 144 ? 16.822 7.628 -8.936 1.00 87.75 144 ALA A O 1
ATOM 1081 N N . LEU A 1 145 ? 17.450 5.848 -10.165 1.00 89.25 145 LEU A N 1
ATOM 1082 C CA . LEU A 1 145 ? 17.728 4.964 -9.026 1.00 89.25 145 LEU A CA 1
ATOM 1083 C C . LEU A 1 145 ? 19.000 5.363 -8.281 1.00 89.25 145 LEU A C 1
ATOM 1085 O O . LEU A 1 145 ? 19.027 5.335 -7.055 1.00 89.25 145 LEU A O 1
ATOM 1089 N N . GLU A 1 146 ? 20.043 5.756 -9.005 1.00 87.94 146 GLU A N 1
ATOM 1090 C CA . GLU A 1 146 ? 21.317 6.114 -8.382 1.00 87.94 146 GLU A CA 1
ATOM 1091 C C . GLU A 1 146 ? 21.167 7.339 -7.467 1.00 87.94 146 GLU A C 1
ATOM 1093 O O . GLU A 1 146 ? 21.741 7.379 -6.384 1.00 87.94 146 GLU A O 1
ATOM 1098 N N . GLN A 1 147 ? 20.298 8.289 -7.832 1.00 88.12 147 GLN A N 1
ATOM 1099 C CA . GLN A 1 147 ? 19.976 9.460 -7.003 1.00 88.12 147 GLN A CA 1
ATOM 1100 C C . GLN A 1 147 ? 19.382 9.114 -5.630 1.00 88.12 147 GLN A C 1
ATOM 1102 O O . GLN A 1 147 ? 19.480 9.925 -4.717 1.00 88.12 147 GLN A O 1
ATOM 1107 N N . MET A 1 148 ? 18.751 7.947 -5.486 1.00 87.31 148 MET A N 1
ATOM 1108 C CA . MET A 1 148 ? 18.095 7.506 -4.247 1.00 87.31 148 MET A CA 1
ATOM 1109 C C . MET A 1 148 ? 18.848 6.373 -3.547 1.00 87.31 148 MET A C 1
ATOM 1111 O O . MET A 1 148 ? 18.338 5.822 -2.574 1.00 87.31 148 MET A O 1
ATOM 1115 N N . ARG A 1 149 ? 20.045 6.010 -4.025 1.00 90.31 149 ARG A N 1
ATOM 1116 C CA . ARG A 1 149 ? 20.831 4.876 -3.519 1.00 90.31 149 ARG A CA 1
ATOM 1117 C C . ARG A 1 149 ? 21.104 4.964 -2.017 1.00 90.31 149 ARG A C 1
ATOM 1119 O O . ARG A 1 149 ? 21.005 3.956 -1.333 1.00 90.31 149 ARG A O 1
ATOM 1126 N N . ASP A 1 150 ? 21.354 6.168 -1.506 1.00 90.38 150 ASP A N 1
ATOM 1127 C CA . ASP A 1 150 ? 21.613 6.425 -0.079 1.00 90.38 150 ASP A CA 1
ATOM 1128 C C . ASP A 1 150 ? 20.329 6.504 0.778 1.00 90.38 150 ASP A C 1
ATOM 1130 O O . ASP A 1 150 ? 20.372 6.705 2.000 1.00 90.38 150 ASP A O 1
ATOM 1134 N N . GLU A 1 151 ? 19.160 6.392 0.143 1.00 88.94 151 GLU A N 1
ATOM 1135 C CA . GLU A 1 151 ? 17.845 6.448 0.786 1.00 88.94 151 GLU A CA 1
ATOM 1136 C C . GLU A 1 151 ? 17.152 5.092 0.902 1.00 88.94 151 GLU A C 1
ATOM 1138 O O . GLU A 1 151 ? 16.171 4.976 1.641 1.00 88.94 151 GLU A O 1
ATOM 1143 N N . VAL A 1 152 ? 17.656 4.079 0.202 1.00 93.19 152 VAL A N 1
ATOM 1144 C CA . VAL A 1 152 ? 17.063 2.744 0.116 1.00 93.19 152 VAL A CA 1
ATOM 1145 C C . VAL A 1 152 ? 18.064 1.681 0.562 1.00 93.19 152 VAL A C 1
ATOM 1147 O O . VAL A 1 152 ? 19.272 1.876 0.496 1.00 93.19 152 VAL A O 1
ATOM 1150 N N . ALA A 1 153 ? 17.562 0.528 0.995 1.00 93.12 153 ALA A N 1
ATOM 1151 C CA . ALA A 1 153 ? 18.386 -0.632 1.328 1.00 93.12 153 ALA A CA 1
ATOM 1152 C C . ALA A 1 153 ? 18.939 -1.334 0.072 1.00 93.12 153 ALA A C 1
ATOM 1154 O O . ALA A 1 153 ? 19.967 -2.005 0.139 1.00 93.12 153 ALA A O 1
ATOM 1155 N N . GLY A 1 154 ? 18.285 -1.162 -1.084 1.00 94.38 154 GLY A N 1
ATOM 1156 C CA . GLY A 1 154 ? 18.732 -1.742 -2.349 1.00 94.38 154 GLY A CA 1
ATOM 1157 C C . GLY A 1 154 ? 18.108 -1.084 -3.579 1.00 94.38 154 GLY A C 1
ATOM 1158 O O . GLY A 1 154 ? 16.924 -0.740 -3.583 1.00 94.38 154 GLY A O 1
ATOM 1159 N N . VAL A 1 155 ? 18.910 -0.939 -4.636 1.00 96.25 155 VAL A N 1
ATOM 1160 C CA . VAL A 1 155 ? 18.483 -0.472 -5.964 1.00 96.25 155 VAL A CA 1
ATOM 1161 C C . VAL A 1 155 ? 18.662 -1.581 -6.994 1.00 96.25 155 VAL A C 1
ATOM 1163 O O . VAL A 1 155 ? 19.698 -2.241 -7.041 1.00 96.25 155 VAL A O 1
ATOM 1166 N N . PHE A 1 156 ? 17.656 -1.763 -7.841 1.00 96.12 156 PHE A N 1
ATOM 1167 C CA . PHE A 1 156 ? 17.580 -2.865 -8.795 1.00 96.12 156 PHE A CA 1
ATOM 1168 C C . PHE A 1 156 ? 17.211 -2.309 -10.176 1.00 96.12 156 PHE A C 1
ATOM 1170 O O . PHE A 1 156 ? 16.027 -2.213 -10.515 1.00 96.12 156 PHE A O 1
ATOM 1177 N N . PRO A 1 157 ? 18.205 -1.880 -10.975 1.00 95.69 157 PRO A N 1
ATOM 1178 C CA . PRO A 1 157 ? 17.952 -1.364 -12.311 1.00 95.69 157 PRO A CA 1
ATOM 1179 C C . PRO A 1 157 ? 17.462 -2.486 -13.227 1.00 95.69 157 PRO A C 1
ATOM 1181 O O . PRO A 1 157 ? 18.126 -3.510 -13.384 1.00 95.69 157 PRO A O 1
ATOM 1184 N N . GLY A 1 158 ? 16.302 -2.297 -13.850 1.00 94.88 158 GLY A N 1
ATOM 1185 C CA . GLY A 1 158 ? 15.733 -3.302 -14.739 1.00 94.88 158 GLY A CA 1
ATOM 1186 C C . GLY A 1 158 ? 14.235 -3.162 -14.962 1.00 94.88 158 GLY A C 1
ATOM 1187 O O . GLY A 1 158 ? 13.569 -2.262 -14.449 1.00 94.88 158 GLY A O 1
ATOM 1188 N N . ASP A 1 159 ? 13.701 -4.071 -15.771 1.00 94.31 159 ASP A N 1
ATOM 1189 C CA . ASP A 1 159 ? 12.269 -4.174 -15.998 1.00 94.31 159 ASP A CA 1
ATOM 1190 C C . ASP A 1 159 ? 11.614 -5.032 -14.912 1.00 94.31 159 ASP A C 1
ATOM 1192 O O . ASP A 1 159 ? 11.929 -6.209 -14.778 1.00 94.31 159 ASP A O 1
ATOM 1196 N N . ALA A 1 160 ? 10.660 -4.468 -14.174 1.00 93.88 160 ALA A N 1
ATOM 1197 C CA . ALA A 1 160 ? 9.911 -5.199 -13.155 1.00 93.88 160 ALA A CA 1
ATOM 1198 C C . ALA A 1 160 ? 9.028 -6.327 -13.724 1.00 93.88 160 ALA A C 1
ATOM 1200 O O . ALA A 1 160 ? 8.543 -7.159 -12.960 1.00 93.88 160 ALA A O 1
ATOM 1201 N N . ALA A 1 161 ? 8.798 -6.372 -15.043 1.00 92.50 161 ALA A N 1
ATOM 1202 C CA . ALA A 1 161 ? 8.180 -7.535 -15.680 1.00 92.50 161 ALA A CA 1
ATOM 1203 C C . ALA A 1 161 ? 9.123 -8.749 -15.777 1.00 92.50 161 ALA A C 1
ATOM 1205 O O . ALA A 1 161 ? 8.634 -9.869 -15.939 1.00 92.50 161 ALA A O 1
ATOM 1206 N N . ASP A 1 162 ? 10.443 -8.561 -15.660 1.00 94.81 162 ASP A N 1
ATOM 1207 C CA . ASP A 1 162 ? 11.409 -9.660 -15.619 1.00 94.81 162 ASP A CA 1
ATOM 1208 C C . ASP A 1 162 ? 11.434 -10.279 -14.215 1.00 94.81 162 ASP A C 1
ATOM 1210 O O . ASP A 1 162 ? 11.744 -9.624 -13.215 1.00 94.81 162 ASP A O 1
ATOM 1214 N N . ARG A 1 163 ? 11.143 -11.583 -14.151 1.00 92.31 163 ARG A N 1
ATOM 1215 C CA . ARG A 1 163 ? 11.172 -12.375 -12.916 1.00 92.31 163 ARG A CA 1
ATOM 1216 C C . ARG A 1 163 ? 12.491 -12.219 -12.157 1.00 92.31 163 ARG A C 1
ATOM 1218 O O . ARG A 1 163 ? 12.473 -12.058 -10.943 1.00 92.31 163 ARG A O 1
ATOM 1225 N N . ARG A 1 164 ? 13.618 -12.212 -12.872 1.00 94.94 164 ARG A N 1
ATOM 1226 C CA . ARG A 1 164 ? 14.962 -12.175 -12.279 1.00 94.94 164 ARG A CA 1
ATOM 1227 C C . ARG A 1 164 ? 15.222 -10.873 -11.527 1.00 94.94 164 ARG A C 1
ATOM 1229 O O . ARG A 1 164 ? 15.925 -10.884 -10.520 1.00 94.94 164 ARG A O 1
ATOM 1236 N N . VAL A 1 165 ? 14.645 -9.765 -11.998 1.00 95.69 165 VAL A N 1
ATOM 1237 C CA . VAL A 1 165 ? 14.747 -8.453 -11.341 1.00 95.69 165 VAL A CA 1
ATOM 1238 C C . VAL A 1 165 ? 13.946 -8.452 -10.039 1.00 95.69 165 VAL A C 1
ATOM 1240 O O . VAL A 1 165 ? 14.458 -8.014 -9.013 1.00 95.69 165 VAL A O 1
ATOM 1243 N N . LEU A 1 166 ? 12.723 -8.995 -10.052 1.00 94.06 166 LEU A N 1
ATOM 1244 C CA . LEU A 1 166 ? 11.898 -9.120 -8.843 1.00 94.06 166 LEU A CA 1
ATOM 1245 C C . LEU A 1 166 ? 12.511 -10.066 -7.802 1.00 94.06 166 LEU A C 1
ATOM 1247 O O . LEU A 1 166 ? 12.484 -9.751 -6.613 1.00 94.06 166 LEU A O 1
ATOM 1251 N N . ASP A 1 167 ? 13.081 -11.190 -8.241 1.00 92.88 167 ASP A N 1
ATOM 1252 C CA . ASP A 1 167 ? 13.755 -12.141 -7.351 1.00 92.88 167 ASP A CA 1
ATOM 1253 C C . ASP A 1 167 ? 14.991 -11.510 -6.708 1.00 92.88 167 ASP A C 1
ATOM 1255 O O . ASP A 1 167 ? 15.188 -11.619 -5.501 1.00 92.88 167 ASP A O 1
ATOM 1259 N N . SER A 1 168 ? 15.782 -10.775 -7.497 1.00 94.00 168 SER A N 1
ATOM 1260 C CA . SER A 1 168 ? 16.951 -10.041 -6.995 1.00 94.00 168 SER A CA 1
ATOM 1261 C C . SER A 1 168 ? 16.554 -8.974 -5.968 1.00 94.00 168 SER A C 1
ATOM 1263 O O . SER A 1 168 ? 17.303 -8.718 -5.032 1.00 94.00 168 SER A O 1
ATOM 1265 N N . ALA A 1 169 ? 15.360 -8.390 -6.111 1.00 93.62 169 ALA A N 1
ATOM 1266 C CA . ALA A 1 169 ? 14.778 -7.445 -5.162 1.00 93.62 169 ALA A CA 1
ATOM 1267 C C . ALA A 1 169 ? 14.067 -8.109 -3.964 1.00 93.62 169 ALA A C 1
ATOM 1269 O O . ALA A 1 169 ? 13.451 -7.403 -3.160 1.00 93.62 169 ALA A O 1
ATOM 1270 N N . SER A 1 170 ? 14.154 -9.436 -3.823 1.00 90.19 170 SER A N 1
ATOM 1271 C CA . SER A 1 170 ? 13.582 -10.220 -2.721 1.00 90.19 170 SER A CA 1
ATOM 1272 C C . SER A 1 170 ? 12.059 -10.094 -2.584 1.00 90.19 170 SER A C 1
ATOM 1274 O O . SER A 1 170 ? 11.539 -9.961 -1.474 1.00 90.19 170 SER A O 1
ATOM 1276 N N . ILE A 1 171 ? 11.321 -10.155 -3.702 1.00 90.00 171 ILE A N 1
ATOM 1277 C CA . ILE A 1 171 ? 9.845 -10.057 -3.729 1.00 90.00 171 ILE A CA 1
ATOM 1278 C C . ILE A 1 171 ? 9.128 -11.055 -2.795 1.00 90.00 171 ILE A C 1
ATOM 1280 O O . ILE A 1 171 ? 8.044 -10.768 -2.286 1.00 90.00 171 ILE A O 1
ATOM 1284 N N . ASP A 1 172 ? 9.734 -12.206 -2.514 1.00 86.69 172 ASP A N 1
ATOM 1285 C CA . ASP A 1 172 ? 9.156 -13.216 -1.621 1.00 86.69 172 ASP A CA 1
ATOM 1286 C C . ASP A 1 172 ? 9.237 -12.817 -0.134 1.00 86.69 172 ASP A C 1
ATOM 1288 O O . ASP A 1 172 ? 8.480 -13.325 0.692 1.00 86.69 172 ASP A O 1
ATOM 1292 N N . HIS A 1 173 ? 10.115 -11.870 0.210 1.00 84.75 173 HIS A N 1
ATOM 1293 C CA . HIS A 1 173 ? 10.365 -11.420 1.584 1.00 84.75 173 HIS A CA 1
ATOM 1294 C C . HIS A 1 173 ? 9.840 -10.010 1.881 1.00 84.75 173 HIS A C 1
ATOM 1296 O O . HIS A 1 173 ? 9.877 -9.575 3.033 1.00 84.75 173 HIS A O 1
ATOM 1302 N N . VAL A 1 174 ? 9.346 -9.282 0.876 1.00 88.88 174 VAL A N 1
ATOM 1303 C CA . VAL A 1 174 ? 8.784 -7.941 1.090 1.00 88.88 174 VAL A CA 1
ATOM 1304 C C . VAL A 1 174 ? 7.382 -8.040 1.702 1.00 88.88 174 VAL A C 1
ATOM 1306 O O . VAL A 1 174 ? 6.568 -8.887 1.330 1.00 88.88 174 VAL A O 1
ATOM 1309 N N . SER A 1 175 ? 7.061 -7.143 2.635 1.00 84.19 175 SER A N 1
ATOM 1310 C CA . SER A 1 175 ? 5.730 -7.079 3.253 1.00 84.19 175 SER A CA 1
ATOM 1311 C C . SER A 1 175 ? 4.719 -6.350 2.367 1.00 84.19 175 SER A C 1
ATOM 1313 O O . SER A 1 175 ? 3.500 -6.481 2.538 1.00 84.19 175 SER A O 1
ATOM 1315 N N . SER A 1 176 ? 5.199 -5.509 1.450 1.00 89.88 176 SER A N 1
ATOM 1316 C CA . SER A 1 176 ? 4.364 -4.710 0.556 1.00 89.88 176 SER A CA 1
ATOM 1317 C C . SER A 1 176 ? 5.092 -4.297 -0.713 1.00 89.88 176 SER A C 1
ATOM 1319 O O . SER A 1 176 ? 6.304 -4.088 -0.711 1.00 89.88 176 SER A O 1
ATOM 1321 N N . VAL A 1 177 ? 4.313 -4.094 -1.773 1.00 94.44 177 VAL A N 1
ATOM 1322 C CA . VAL A 1 177 ? 4.763 -3.483 -3.023 1.00 94.44 177 VAL A CA 1
ATOM 1323 C C . VAL A 1 177 ? 4.017 -2.177 -3.263 1.00 94.44 177 VAL A C 1
ATOM 1325 O O . VAL A 1 177 ? 2.789 -2.118 -3.152 1.00 94.44 177 VAL A O 1
ATOM 1328 N N . LEU A 1 178 ? 4.770 -1.141 -3.630 1.00 95.44 178 LEU A N 1
ATOM 1329 C CA . LEU A 1 178 ? 4.265 0.147 -4.078 1.00 95.44 178 LEU A CA 1
ATOM 1330 C C . LEU A 1 178 ? 4.474 0.283 -5.591 1.00 95.44 178 LEU A C 1
ATOM 1332 O O . LEU A 1 178 ? 5.595 0.462 -6.058 1.00 95.44 178 LEU A O 1
ATOM 1336 N N . LEU A 1 179 ? 3.393 0.209 -6.363 1.00 96.75 179 LEU A N 1
ATOM 1337 C CA . LEU A 1 179 ? 3.421 0.360 -7.817 1.00 96.75 179 LEU A CA 1
ATOM 1338 C C . LEU A 1 179 ? 3.267 1.840 -8.173 1.00 96.75 179 LEU A C 1
ATOM 1340 O O . LEU A 1 179 ? 2.177 2.416 -8.089 1.00 96.75 179 LEU A O 1
ATOM 1344 N N . THR A 1 180 ? 4.379 2.476 -8.534 1.00 95.06 180 THR A N 1
ATOM 1345 C CA . THR A 1 180 ? 4.484 3.925 -8.760 1.00 95.06 180 THR A CA 1
ATOM 1346 C C . THR A 1 180 ? 4.814 4.295 -10.205 1.00 95.06 180 THR A C 1
ATOM 1348 O O . THR A 1 180 ? 5.004 5.480 -10.505 1.00 95.06 180 THR A O 1
ATOM 1351 N N . THR A 1 181 ? 4.808 3.322 -11.123 1.00 93.25 181 THR A N 1
ATOM 1352 C CA . THR A 1 181 ? 5.020 3.566 -12.557 1.00 93.25 181 THR A CA 1
ATOM 1353 C C . THR A 1 181 ? 3.953 4.505 -13.127 1.00 93.25 181 THR A C 1
ATOM 1355 O O . THR A 1 181 ? 2.863 4.672 -12.565 1.00 93.25 181 THR A O 1
ATOM 1358 N N . ASN A 1 182 ? 4.267 5.174 -14.237 1.00 90.81 182 ASN A N 1
ATOM 1359 C CA . ASN A 1 182 ? 3.321 6.041 -14.931 1.00 90.81 182 ASN A CA 1
ATOM 1360 C C . ASN A 1 182 ? 2.373 5.333 -15.901 1.00 90.81 182 ASN A C 1
ATOM 1362 O O . ASN A 1 182 ? 1.473 5.996 -16.415 1.00 90.81 182 ASN A O 1
ATOM 1366 N N . ASP A 1 183 ? 2.550 4.033 -16.094 1.00 93.50 183 ASP A N 1
ATOM 1367 C CA . ASP A 1 183 ? 1.740 3.207 -16.971 1.00 93.50 183 ASP A CA 1
ATOM 1368 C C . ASP A 1 183 ? 0.775 2.356 -16.132 1.00 93.50 183 ASP A C 1
ATOM 1370 O O . ASP A 1 183 ? 1.169 1.451 -15.393 1.00 93.50 183 ASP A O 1
ATOM 1374 N N . ASP A 1 184 ? -0.519 2.663 -16.234 1.00 94.88 184 ASP A N 1
ATOM 1375 C CA . ASP A 1 184 ? -1.552 1.941 -15.492 1.00 94.88 184 ASP A CA 1
ATOM 1376 C C . ASP A 1 184 ? -1.674 0.480 -15.952 1.00 94.88 184 ASP A C 1
ATOM 1378 O O . ASP A 1 184 ? -1.977 -0.380 -15.129 1.00 94.88 184 ASP A O 1
ATOM 1382 N N . ALA A 1 185 ? -1.434 0.182 -17.235 1.00 96.12 185 ALA A N 1
ATOM 1383 C CA . ALA A 1 185 ? -1.484 -1.187 -17.745 1.00 96.12 185 ALA A CA 1
ATOM 1384 C C . ALA A 1 185 ? -0.330 -2.014 -17.167 1.00 96.12 185 ALA A C 1
ATOM 1386 O O . ALA A 1 185 ? -0.546 -3.142 -16.722 1.00 96.12 185 ALA A O 1
ATOM 1387 N N . MET A 1 186 ? 0.861 -1.414 -17.076 1.00 95.31 186 MET A N 1
ATOM 1388 C CA . MET A 1 186 ? 2.004 -2.020 -16.394 1.00 95.31 186 MET A CA 1
ATOM 1389 C C . MET A 1 186 ? 1.715 -2.247 -14.905 1.00 95.31 186 MET A C 1
ATOM 1391 O O . MET A 1 186 ? 1.971 -3.334 -14.395 1.00 95.31 186 MET A O 1
ATOM 1395 N N . ASN A 1 187 ? 1.126 -1.271 -14.204 1.00 96.50 187 ASN A N 1
ATOM 1396 C CA . ASN A 1 187 ? 0.760 -1.438 -12.792 1.00 96.50 187 ASN A CA 1
ATOM 1397 C C . ASN A 1 187 ? -0.284 -2.552 -12.595 1.00 96.50 187 ASN A C 1
ATOM 1399 O O . ASN A 1 187 ? -0.174 -3.335 -11.657 1.00 96.50 187 ASN A O 1
ATOM 1403 N N . ILE A 1 188 ? -1.279 -2.666 -13.480 1.00 97.19 188 ILE A N 1
ATOM 1404 C CA . ILE A 1 188 ? -2.269 -3.755 -13.443 1.00 97.19 188 ILE A CA 1
ATOM 1405 C C . ILE A 1 188 ? -1.586 -5.111 -13.648 1.00 97.19 188 ILE A C 1
ATOM 1407 O O . ILE A 1 188 ? -1.827 -6.037 -12.874 1.00 97.19 188 ILE A O 1
ATOM 1411 N N . TYR A 1 189 ? -0.718 -5.226 -14.655 1.00 97.19 189 TYR A N 1
ATOM 1412 C CA . TYR A 1 189 ? 0.052 -6.443 -14.907 1.00 97.19 189 TYR A CA 1
ATOM 1413 C C . TYR A 1 189 ? 0.903 -6.833 -13.691 1.00 97.19 189 TYR A C 1
ATOM 1415 O O . TYR A 1 189 ? 0.826 -7.968 -13.219 1.00 97.19 189 TYR A O 1
ATOM 1423 N N . LEU A 1 190 ? 1.658 -5.880 -13.137 1.00 96.94 190 LEU A N 1
ATOM 1424 C CA . LEU A 1 190 ? 2.495 -6.097 -11.960 1.00 96.94 190 LEU A CA 1
ATOM 1425 C C . LEU A 1 190 ? 1.670 -6.474 -10.730 1.00 96.94 190 LEU A C 1
ATOM 1427 O O . LEU A 1 190 ? 2.098 -7.334 -9.971 1.00 96.94 190 LEU A O 1
ATOM 1431 N N . ALA A 1 191 ? 0.477 -5.905 -10.544 1.00 96.19 191 ALA A N 1
ATOM 1432 C CA . ALA A 1 191 ? -0.407 -6.295 -9.449 1.00 96.19 191 ALA A CA 1
ATOM 1433 C C . ALA A 1 191 ? -0.807 -7.778 -9.544 1.00 96.19 191 ALA A C 1
ATOM 14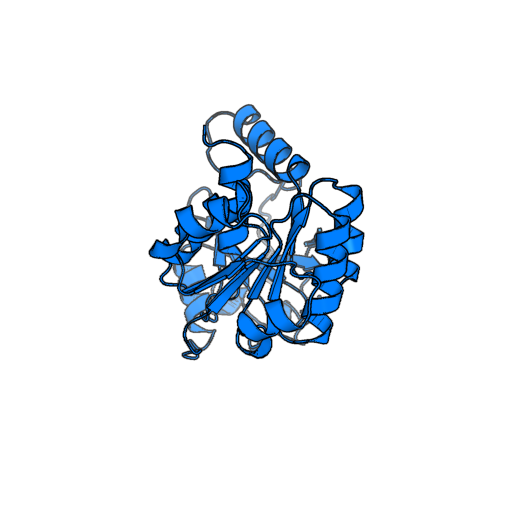35 O O . ALA A 1 191 ? -0.666 -8.502 -8.557 1.00 96.19 191 ALA A O 1
ATOM 1436 N N . VAL A 1 192 ? -1.210 -8.253 -10.734 1.00 95.94 192 VAL A N 1
ATOM 1437 C CA . VAL A 1 192 ? -1.484 -9.688 -10.959 1.00 95.94 192 VAL A CA 1
ATOM 1438 C C . VAL A 1 192 ? -0.239 -10.512 -10.669 1.00 95.94 192 VAL A C 1
ATOM 1440 O O . VAL A 1 192 ? -0.309 -11.541 -9.994 1.00 95.94 192 VAL A O 1
ATOM 1443 N N . TYR A 1 193 ? 0.900 -10.075 -11.201 1.00 94.69 193 TYR A N 1
ATOM 1444 C CA . TYR A 1 193 ? 2.128 -10.842 -11.136 1.00 94.69 193 TYR A CA 1
ATOM 1445 C C . TYR A 1 193 ? 2.637 -10.970 -9.699 1.00 94.69 193 TYR A C 1
ATOM 1447 O O . TYR A 1 193 ? 2.768 -12.083 -9.200 1.00 94.69 193 TYR A O 1
ATOM 1455 N N . CYS A 1 194 ? 2.790 -9.854 -8.986 1.00 93.56 194 CYS A N 1
ATOM 1456 C CA . CYS A 1 194 ? 3.178 -9.827 -7.580 1.00 93.56 194 CYS A CA 1
ATOM 1457 C C . CYS A 1 194 ? 2.206 -10.621 -6.694 1.00 93.56 194 CYS A C 1
ATOM 1459 O O . CYS A 1 194 ? 2.661 -11.352 -5.818 1.00 93.56 194 CYS A O 1
ATOM 1461 N N . ARG A 1 195 ? 0.886 -10.557 -6.942 1.00 90.56 195 ARG A N 1
ATOM 1462 C CA . ARG A 1 195 ? -0.100 -11.346 -6.180 1.00 90.56 195 ARG A CA 1
ATOM 1463 C C . ARG A 1 195 ? 0.070 -12.852 -6.385 1.00 90.56 195 ARG A C 1
ATOM 1465 O O . ARG A 1 195 ? -0.159 -13.614 -5.450 1.00 90.56 195 ARG A O 1
ATOM 1472 N N . ARG A 1 196 ? 0.451 -13.290 -7.590 1.00 91.25 196 ARG A N 1
ATOM 1473 C CA . ARG A 1 196 ? 0.745 -14.706 -7.877 1.00 91.25 196 ARG A CA 1
ATOM 1474 C C . ARG A 1 196 ? 2.033 -15.180 -7.211 1.00 91.25 196 ARG A C 1
ATOM 1476 O O . ARG A 1 196 ? 2.089 -16.334 -6.807 1.00 91.25 196 ARG A O 1
ATOM 1483 N N . LEU A 1 197 ? 3.039 -14.312 -7.120 1.00 88.12 197 LEU A N 1
ATOM 1484 C CA . LEU A 1 197 ? 4.305 -14.623 -6.450 1.00 88.12 197 LEU A CA 1
ATOM 1485 C C . LEU A 1 197 ? 4.128 -14.698 -4.935 1.00 88.12 197 LEU A C 1
ATOM 1487 O O . LEU A 1 197 ? 4.587 -15.639 -4.300 1.00 88.12 197 LEU A O 1
ATOM 1491 N N . ASN A 1 198 ? 3.388 -13.747 -4.369 1.00 83.75 198 ASN A N 1
ATOM 1492 C CA . ASN A 1 198 ? 3.123 -13.687 -2.945 1.00 83.75 198 ASN A CA 1
ATOM 1493 C C . ASN A 1 198 ? 1.649 -13.340 -2.695 1.00 83.75 198 ASN A C 1
ATOM 1495 O O . ASN A 1 198 ? 1.226 -12.183 -2.735 1.00 83.75 198 ASN A O 1
ATOM 1499 N N . ALA A 1 199 ? 0.858 -14.369 -2.382 1.00 80.94 199 ALA A N 1
ATOM 1500 C CA . ALA A 1 199 ? -0.576 -14.236 -2.131 1.00 80.94 199 ALA A CA 1
ATOM 1501 C C . ALA A 1 199 ? -0.902 -13.362 -0.907 1.00 80.94 199 ALA A C 1
ATOM 1503 O O . ALA A 1 199 ? -2.000 -12.816 -0.828 1.00 80.94 199 ALA A O 1
ATOM 1504 N N . SER A 1 200 ? 0.038 -13.204 0.030 1.00 76.62 200 SER A N 1
ATOM 1505 C CA . SER A 1 200 ? -0.119 -12.396 1.247 1.00 76.62 200 SER A CA 1
ATOM 1506 C C . SER A 1 200 ? 0.370 -10.953 1.111 1.00 76.62 200 SER A C 1
ATOM 1508 O O . SER A 1 200 ? 0.126 -10.132 1.996 1.00 76.62 200 SER A O 1
ATOM 1510 N N . LEU A 1 201 ? 1.043 -10.642 0.003 1.00 82.88 201 LEU A N 1
ATOM 1511 C CA . LEU A 1 201 ? 1.653 -9.349 -0.250 1.00 82.88 201 LEU A CA 1
ATOM 1512 C C . LEU A 1 201 ? 0.608 -8.244 -0.262 1.00 82.88 201 LEU A C 1
ATOM 1514 O O . LEU A 1 201 ? -0.415 -8.367 -0.931 1.00 82.88 201 LEU A O 1
ATOM 1518 N N . ARG A 1 202 ? 0.872 -7.130 0.418 1.00 84.19 202 ARG A N 1
ATOM 1519 C CA . ARG A 1 202 ? 0.025 -5.950 0.247 1.00 84.19 202 ARG A CA 1
ATOM 1520 C C . ARG A 1 202 ? 0.477 -5.145 -0.956 1.00 84.19 202 ARG A C 1
ATOM 1522 O O . ARG A 1 202 ? 1.614 -4.688 -1.017 1.00 84.19 202 ARG A O 1
ATOM 1529 N N . ILE A 1 203 ? -0.427 -4.958 -1.901 1.00 89.31 203 ILE A N 1
ATOM 1530 C CA . ILE A 1 203 ? -0.166 -4.293 -3.168 1.00 89.31 203 ILE A CA 1
ATOM 1531 C C . ILE A 1 203 ? -0.900 -2.960 -3.158 1.00 89.31 203 ILE A C 1
ATOM 1533 O O . ILE A 1 203 ? -2.130 -2.890 -3.114 1.00 89.31 203 ILE A O 1
ATOM 1537 N N . VAL A 1 204 ? -0.122 -1.889 -3.200 1.00 89.88 204 VAL A N 1
ATOM 1538 C CA . VAL A 1 204 ? -0.609 -0.516 -3.200 1.00 89.88 204 VAL A CA 1
ATOM 1539 C C . VAL A 1 204 ? -0.162 0.123 -4.505 1.00 89.88 204 VAL A C 1
ATOM 1541 O O . VAL A 1 204 ? 1.020 0.108 -4.831 1.00 89.88 204 VAL A O 1
ATOM 1544 N N . SER A 1 205 ? -1.086 0.710 -5.258 1.00 91.88 205 SER A N 1
ATOM 1545 C CA . SER A 1 205 ? -0.764 1.300 -6.555 1.00 91.88 205 SER A CA 1
ATOM 1546 C C . SER A 1 205 ? -1.222 2.741 -6.670 1.00 91.88 205 SER A C 1
ATOM 1548 O O . SER A 1 205 ? -2.311 3.117 -6.231 1.00 91.88 205 SER A O 1
ATOM 1550 N N . ARG A 1 206 ? -0.433 3.547 -7.378 1.00 89.25 206 ARG A N 1
ATOM 1551 C CA . ARG A 1 206 ? -0.994 4.727 -8.031 1.00 89.25 206 ARG A CA 1
ATOM 1552 C C . ARG A 1 206 ? -1.774 4.314 -9.272 1.00 89.25 206 ARG A C 1
ATOM 1554 O O . ARG A 1 206 ? -1.430 3.339 -9.937 1.00 89.25 206 ARG A O 1
ATOM 1561 N N . VAL A 1 207 ? -2.759 5.121 -9.631 1.00 88.38 207 VAL A N 1
ATOM 1562 C CA . VAL A 1 207 ? -3.478 5.025 -10.899 1.00 88.38 207 VAL A CA 1
ATOM 1563 C C . VAL A 1 207 ? -3.515 6.410 -11.530 1.00 88.38 207 VAL A C 1
ATOM 1565 O O . VAL A 1 207 ? -3.626 7.429 -10.856 1.00 88.38 207 VAL A O 1
ATOM 1568 N N . THR A 1 208 ? -3.336 6.486 -12.836 1.00 87.25 208 THR A N 1
ATOM 1569 C CA . THR A 1 208 ? -3.390 7.744 -13.580 1.00 87.25 208 THR A CA 1
ATOM 1570 C C . THR A 1 208 ? -4.820 8.043 -13.994 1.00 87.25 208 THR A C 1
ATOM 1572 O O . THR A 1 208 ? -5.282 9.162 -13.793 1.00 87.25 208 THR A O 1
ATOM 1575 N N . HIS A 1 209 ? -5.531 7.037 -14.505 1.00 85.69 209 HIS A N 1
ATOM 1576 C CA . HIS A 1 209 ? -6.901 7.169 -14.987 1.00 85.69 209 HIS A CA 1
ATOM 1577 C C . HIS A 1 209 ? -7.883 6.449 -14.065 1.00 85.69 209 HIS A C 1
ATOM 1579 O O . HIS A 1 209 ? -7.790 5.242 -13.869 1.00 85.69 209 HIS A O 1
ATOM 1585 N N . GLU A 1 210 ? -8.888 7.164 -13.566 1.00 81.31 210 GLU A N 1
ATOM 1586 C CA . GLU A 1 210 ? -9.893 6.622 -12.639 1.00 81.31 210 GLU A CA 1
ATOM 1587 C C . GLU A 1 210 ? -10.604 5.363 -13.168 1.00 81.31 210 GLU A C 1
ATOM 1589 O O . GLU A 1 210 ? -10.842 4.423 -12.413 1.00 81.31 210 GLU A O 1
ATOM 1594 N N . ARG A 1 211 ? -10.833 5.272 -14.486 1.00 85.19 211 ARG A N 1
ATOM 1595 C CA . ARG A 1 211 ? -11.411 4.081 -15.139 1.00 85.19 211 ARG A CA 1
ATOM 1596 C C . ARG A 1 211 ? -10.636 2.780 -14.876 1.00 85.19 211 ARG A C 1
ATOM 1598 O O . ARG A 1 211 ? -11.205 1.700 -14.983 1.00 85.19 211 ARG A O 1
ATOM 1605 N N . ASN A 1 212 ? -9.349 2.876 -14.538 1.00 90.12 212 ASN A N 1
ATOM 1606 C CA . ASN A 1 212 ? -8.473 1.732 -14.293 1.00 90.12 212 ASN A CA 1
ATOM 1607 C C . ASN A 1 212 ? -8.463 1.288 -12.819 1.00 90.12 212 ASN A C 1
ATOM 1609 O O . ASN A 1 212 ? -7.903 0.236 -12.516 1.00 90.12 212 ASN A O 1
ATOM 1613 N N . VAL A 1 213 ? -9.087 2.046 -11.907 1.00 85.81 213 VAL A N 1
ATOM 1614 C CA . VAL A 1 213 ? -9.108 1.741 -10.463 1.00 85.81 213 VAL A CA 1
ATOM 1615 C C . VAL A 1 213 ? -9.753 0.381 -10.193 1.00 85.81 213 VAL A C 1
ATOM 1617 O O . VAL A 1 213 ? -9.203 -0.434 -9.458 1.00 85.81 213 VAL A O 1
ATOM 1620 N N . GLU A 1 214 ? -10.883 0.078 -10.833 1.00 84.06 214 GLU A N 1
ATOM 1621 C CA . GLU A 1 214 ? -11.523 -1.229 -10.655 1.00 84.06 214 GLU A CA 1
ATOM 1622 C C . GLU A 1 214 ? -10.673 -2.364 -11.244 1.00 84.06 214 GLU A C 1
ATOM 1624 O O . GLU A 1 214 ? -10.533 -3.423 -10.632 1.00 84.06 214 GLU A O 1
ATOM 1629 N N . ALA A 1 215 ? -10.067 -2.141 -12.414 1.00 91.56 215 ALA A N 1
ATOM 1630 C CA . ALA A 1 215 ? -9.236 -3.142 -13.074 1.00 91.56 215 ALA A CA 1
ATOM 1631 C C . ALA A 1 215 ? -8.031 -3.540 -12.210 1.00 91.56 215 ALA A C 1
ATOM 1633 O O . ALA A 1 215 ? -7.764 -4.731 -12.059 1.00 91.56 215 ALA A O 1
ATOM 1634 N N . ILE A 1 216 ? -7.351 -2.571 -11.589 1.00 92.31 216 ILE A N 1
ATOM 1635 C CA . ILE A 1 216 ? -6.198 -2.862 -10.732 1.00 92.31 216 ILE A CA 1
ATOM 1636 C C . ILE A 1 216 ? -6.594 -3.523 -9.406 1.00 92.31 216 ILE A C 1
ATOM 1638 O O . ILE A 1 216 ? -5.880 -4.397 -8.919 1.00 92.31 216 ILE A O 1
ATOM 1642 N N . HIS A 1 217 ? -7.767 -3.198 -8.857 1.00 85.12 217 HIS A N 1
ATOM 1643 C CA . HIS A 1 217 ? -8.307 -3.934 -7.714 1.00 85.12 217 HIS A CA 1
ATOM 1644 C C . HIS A 1 217 ? -8.607 -5.393 -8.071 1.00 85.1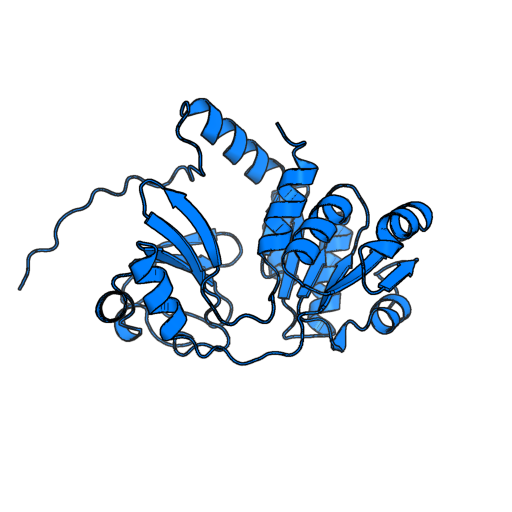2 217 HIS A C 1
ATOM 1646 O O . HIS A 1 217 ? -8.228 -6.295 -7.329 1.00 85.12 217 HIS A O 1
ATOM 1652 N N . ARG A 1 218 ? -9.218 -5.651 -9.237 1.00 87.31 218 ARG A N 1
ATOM 1653 C CA . ARG A 1 218 ? -9.449 -7.025 -9.723 1.00 87.31 218 ARG A CA 1
ATOM 1654 C C . ARG A 1 218 ? -8.151 -7.778 -10.016 1.00 87.31 218 ARG A C 1
ATOM 1656 O O . ARG A 1 218 ? -8.122 -8.995 -9.883 1.00 87.31 218 ARG A O 1
ATOM 1663 N N . ALA A 1 219 ? -7.087 -7.064 -10.372 1.00 91.00 219 ALA A N 1
ATOM 1664 C CA . ALA A 1 219 ? -5.751 -7.628 -10.523 1.00 91.00 219 ALA A CA 1
ATOM 1665 C C . ALA A 1 219 ? -5.088 -8.021 -9.191 1.00 91.00 219 ALA A C 1
ATOM 1667 O O . ALA A 1 219 ? -4.072 -8.709 -9.203 1.00 91.00 219 ALA A O 1
ATOM 1668 N N . GLY A 1 220 ? -5.661 -7.626 -8.051 1.00 84.19 220 GLY A N 1
ATOM 1669 C CA . GLY A 1 220 ? -5.175 -7.998 -6.725 1.00 84.19 220 GLY A CA 1
ATOM 1670 C C . GLY A 1 220 ? -4.517 -6.862 -5.947 1.00 84.19 220 GLY A C 1
ATOM 1671 O O . GLY A 1 220 ? -3.910 -7.141 -4.914 1.00 84.19 220 GLY A O 1
ATOM 1672 N N . ALA A 1 221 ? -4.622 -5.606 -6.399 1.00 86.31 221 ALA A N 1
ATOM 1673 C CA . ALA A 1 221 ? -4.232 -4.465 -5.577 1.00 86.31 221 ALA A CA 1
ATOM 1674 C C . ALA A 1 221 ? -5.217 -4.256 -4.419 1.00 86.31 221 ALA A C 1
ATOM 1676 O O . ALA A 1 221 ? -6.426 -4.128 -4.624 1.00 86.31 221 ALA A O 1
ATOM 1677 N N . ASP A 1 222 ? -4.687 -4.155 -3.203 1.00 75.88 222 ASP A N 1
ATOM 1678 C CA . ASP A 1 222 ? -5.466 -3.876 -1.995 1.00 75.88 222 ASP A CA 1
ATOM 1679 C C . ASP A 1 222 ? -5.904 -2.408 -1.948 1.00 75.88 222 ASP A C 1
ATOM 1681 O O . ASP A 1 222 ? -6.965 -2.071 -1.424 1.00 75.88 222 ASP A O 1
ATOM 1685 N N . PHE A 1 223 ? -5.091 -1.517 -2.522 1.00 79.50 223 PHE A N 1
ATOM 1686 C CA . PHE A 1 223 ? -5.368 -0.087 -2.568 1.00 79.50 223 PHE A CA 1
ATOM 1687 C C . PHE A 1 223 ? -4.893 0.539 -3.878 1.00 79.50 223 PHE A C 1
ATOM 1689 O O . PHE A 1 223 ? -3.790 0.262 -4.353 1.00 79.50 223 PHE A O 1
ATOM 1696 N N . ALA A 1 224 ? -5.713 1.429 -4.431 1.00 82.44 224 ALA A N 1
ATOM 1697 C CA . ALA A 1 224 ? -5.419 2.158 -5.652 1.00 82.44 224 ALA A CA 1
ATOM 1698 C C . ALA A 1 224 ? -5.861 3.617 -5.512 1.00 82.44 224 ALA A C 1
ATOM 1700 O O . ALA A 1 224 ? -6.998 3.884 -5.131 1.00 82.44 224 ALA A O 1
ATOM 1701 N N . LEU A 1 225 ? -4.974 4.565 -5.829 1.00 78.94 225 LEU A N 1
ATOM 1702 C CA . LEU A 1 225 ? -5.275 5.995 -5.707 1.00 78.94 225 LEU A CA 1
ATOM 1703 C C . LEU A 1 225 ? -4.990 6.748 -6.998 1.00 78.94 225 LEU A C 1
ATOM 1705 O O . LEU A 1 225 ? -3.895 6.638 -7.557 1.00 78.94 225 LEU A O 1
ATOM 1709 N N . SER A 1 226 ? -5.970 7.537 -7.444 1.00 77.50 226 SER A N 1
ATOM 1710 C CA . SER A 1 226 ? -5.842 8.364 -8.641 1.00 77.50 226 SER A CA 1
ATOM 1711 C C . SER A 1 226 ? -5.472 9.815 -8.330 1.00 77.50 226 SER A C 1
ATOM 1713 O O . SER A 1 226 ? -5.856 10.364 -7.294 1.00 77.50 226 SER A O 1
ATOM 1715 N N . TYR A 1 227 ? -4.751 10.463 -9.251 1.00 69.69 227 TYR A N 1
ATOM 1716 C CA . TYR A 1 227 ? -4.480 11.903 -9.166 1.00 69.69 227 TYR A CA 1
ATOM 1717 C C . TYR A 1 227 ? -5.758 12.735 -9.172 1.00 69.69 227 TYR A C 1
ATOM 1719 O O . TYR A 1 227 ? -5.818 13.751 -8.489 1.00 69.69 227 TYR A O 1
ATOM 1727 N N . THR A 1 228 ? -6.762 12.318 -9.943 1.00 61.19 228 THR A N 1
ATOM 1728 C CA . THR A 1 228 ? -8.038 13.024 -10.065 1.00 61.19 228 THR A CA 1
ATOM 1729 C C . THR A 1 228 ? -8.774 13.026 -8.732 1.00 61.19 228 THR A C 1
ATOM 1731 O O . THR A 1 228 ? -9.254 14.071 -8.307 1.00 61.19 228 THR A O 1
ATOM 1734 N N . THR A 1 229 ? -8.774 11.892 -8.024 1.00 61.62 229 THR A N 1
ATOM 1735 C CA . THR A 1 229 ? -9.360 11.768 -6.683 1.00 61.62 229 THR A CA 1
ATOM 1736 C C . THR A 1 229 ? -8.636 12.671 -5.682 1.00 61.62 229 THR A C 1
ATOM 1738 O O . THR A 1 229 ? -9.280 13.482 -5.024 1.00 61.62 229 THR A O 1
ATOM 1741 N N . LEU A 1 230 ? -7.299 12.615 -5.626 1.00 60.94 230 LEU A N 1
ATOM 1742 C CA . LEU A 1 230 ? -6.510 13.470 -4.728 1.00 60.94 230 LEU A CA 1
ATOM 1743 C C . LEU A 1 230 ? -6.637 14.962 -5.050 1.00 60.94 230 LEU A C 1
ATOM 1745 O O . LEU A 1 230 ? -6.744 15.790 -4.149 1.00 60.94 230 LEU A O 1
ATOM 1749 N N . GLY A 1 231 ? -6.608 15.318 -6.334 1.00 53.31 231 GLY A N 1
ATOM 1750 C CA . GLY A 1 231 ? -6.741 16.695 -6.796 1.00 53.31 231 GLY A CA 1
ATOM 1751 C C . GLY A 1 231 ? -8.125 17.255 -6.488 1.00 53.31 231 GLY A C 1
ATOM 1752 O O . GLY A 1 231 ? -8.231 18.371 -5.985 1.00 53.31 231 GLY A O 1
ATOM 1753 N N . ALA A 1 232 ? -9.175 16.461 -6.711 1.00 58.00 232 ALA A N 1
ATOM 1754 C CA . ALA A 1 232 ? -10.532 16.818 -6.325 1.00 58.00 232 ALA A CA 1
ATOM 1755 C C . ALA A 1 232 ? -10.642 17.006 -4.807 1.00 58.00 232 ALA A C 1
ATOM 1757 O O . ALA A 1 232 ? -11.162 18.026 -4.369 1.00 58.00 232 ALA A O 1
ATOM 1758 N N . GLU A 1 233 ? -10.106 16.095 -3.992 1.00 56.28 233 GLU A N 1
ATOM 1759 C CA . GLU A 1 233 ? -10.099 16.246 -2.530 1.00 56.28 233 GLU A CA 1
ATOM 1760 C C . GLU A 1 233 ? -9.344 17.500 -2.073 1.00 56.28 233 GLU A C 1
ATOM 1762 O O . GLU A 1 233 ? -9.853 18.249 -1.236 1.00 56.28 233 GLU A O 1
ATOM 1767 N N . ALA A 1 234 ? -8.175 17.778 -2.653 1.00 50.88 234 ALA A N 1
ATOM 1768 C CA . ALA A 1 234 ? -7.377 18.956 -2.332 1.00 50.88 234 ALA A CA 1
ATOM 1769 C C . ALA A 1 234 ? -8.115 20.259 -2.680 1.00 50.88 234 ALA A C 1
ATOM 1771 O O . ALA A 1 234 ? -8.225 21.150 -1.837 1.00 50.88 234 ALA A O 1
ATOM 1772 N N . VAL A 1 235 ? -8.686 20.360 -3.886 1.00 54.88 235 VAL A N 1
ATOM 1773 C CA . VAL A 1 235 ? -9.483 21.524 -4.313 1.00 54.88 235 VAL A CA 1
ATOM 1774 C C . VAL A 1 235 ? -10.723 21.683 -3.434 1.00 54.88 235 VAL A C 1
ATOM 1776 O O . VAL A 1 235 ? -11.020 22.778 -2.964 1.00 54.88 235 VAL A O 1
ATOM 1779 N N . MET A 1 236 ? -11.418 20.588 -3.136 1.00 43.66 236 MET A N 1
ATOM 1780 C CA . MET A 1 236 ? -12.614 20.602 -2.295 1.00 43.66 236 MET A CA 1
ATOM 1781 C C . MET A 1 236 ? -12.312 20.936 -0.836 1.00 43.66 236 MET A C 1
ATOM 1783 O O . MET A 1 236 ? -13.190 21.459 -0.152 1.00 43.66 236 MET A O 1
ATOM 1787 N N . SER A 1 237 ? -11.103 20.649 -0.354 1.00 40.28 237 SER A N 1
ATOM 1788 C CA . SER A 1 237 ? -10.629 21.095 0.957 1.00 40.28 237 SER A CA 1
ATOM 1789 C C . SER A 1 237 ? -10.382 22.605 0.977 1.00 40.28 237 SER A C 1
ATOM 1791 O O . SER A 1 237 ? -10.715 23.254 1.961 1.00 40.28 237 SER A O 1
ATOM 1793 N N . LEU A 1 238 ? -9.837 23.178 -0.100 1.00 48.38 238 LEU A N 1
ATOM 1794 C CA . LEU A 1 238 ? -9.563 24.618 -0.199 1.00 48.38 238 LEU A CA 1
ATOM 1795 C C . LEU A 1 238 ? -10.846 25.437 -0.343 1.00 48.38 238 LEU A C 1
ATOM 1797 O O . LEU A 1 238 ? -11.005 26.456 0.323 1.00 48.38 238 LEU A O 1
ATOM 1801 N N . LEU A 1 239 ? -11.785 24.961 -1.165 1.00 47.66 239 LEU A N 1
ATOM 1802 C CA . LEU A 1 239 ? -13.087 25.604 -1.372 1.00 47.66 239 LEU A CA 1
ATOM 1803 C C . LEU A 1 239 ? -13.962 25.605 -0.112 1.00 47.66 239 LEU A C 1
ATOM 1805 O O . LEU A 1 239 ? -14.884 26.408 -0.011 1.00 47.66 239 LEU A O 1
ATOM 1809 N N . ARG A 1 240 ? -13.679 24.727 0.858 1.00 49.22 240 ARG A N 1
ATOM 1810 C CA . ARG A 1 240 ? -14.352 24.721 2.165 1.00 49.22 240 ARG A CA 1
ATOM 1811 C C . ARG A 1 240 ? -13.754 25.699 3.175 1.00 49.22 240 ARG A C 1
ATOM 1813 O O . ARG A 1 240 ? -14.293 25.791 4.267 1.00 49.22 240 ARG A O 1
ATOM 1820 N N . GLY A 1 241 ? -12.716 26.450 2.792 1.00 36.78 241 GLY A N 1
ATOM 1821 C CA . GLY A 1 241 ? -12.181 27.584 3.540 1.00 36.78 241 GLY A CA 1
ATOM 1822 C C . GLY A 1 241 ? -11.496 27.192 4.848 1.00 36.78 241 GLY A C 1
ATOM 1823 O O . GLY A 1 241 ? -12.156 27.009 5.859 1.00 36.78 241 GLY A O 1
ATOM 1824 N N . GLY A 1 242 ? -10.162 27.118 4.855 1.00 36.94 242 GLY A N 1
ATOM 1825 C CA . GLY A 1 242 ? -9.344 27.254 6.073 1.00 36.94 242 GLY A CA 1
ATOM 1826 C C . GLY A 1 242 ? -9.490 26.209 7.195 1.00 36.94 242 GLY A C 1
ATOM 1827 O O . GLY A 1 242 ? -8.663 26.216 8.100 1.00 36.94 242 GLY A O 1
ATOM 1828 N N . GLU A 1 243 ? -10.452 25.286 7.158 1.00 31.39 243 GLU A N 1
ATOM 1829 C CA . GLU A 1 243 ? -10.465 24.105 8.025 1.00 31.39 243 GLU A CA 1
ATOM 1830 C C . GLU A 1 243 ? -9.702 22.973 7.327 1.00 31.39 243 GLU A C 1
ATOM 1832 O O . GLU A 1 243 ? -10.225 22.219 6.506 1.00 31.39 243 GLU A O 1
ATOM 1837 N N . SER A 1 244 ? -8.406 22.902 7.617 1.00 32.25 244 SER A N 1
ATOM 1838 C CA . SER A 1 244 ? -7.494 21.860 7.157 1.00 32.25 244 SER A CA 1
ATOM 1839 C C . SER A 1 244 ? -8.028 20.454 7.469 1.00 32.25 244 SER A C 1
ATOM 1841 O O . SER A 1 244 ? -8.166 20.097 8.638 1.00 32.25 244 SER A O 1
ATOM 1843 N N . GLY A 1 245 ? -8.233 19.634 6.430 1.00 31.70 245 GLY A N 1
ATOM 1844 C CA . GLY A 1 245 ? -8.211 18.168 6.533 1.00 31.70 245 GLY A CA 1
ATOM 1845 C C . GLY A 1 245 ? -9.447 17.434 6.006 1.00 31.70 245 GLY A C 1
ATOM 1846 O O . GLY A 1 245 ? -10.427 17.275 6.721 1.00 31.70 245 GLY A O 1
ATOM 1847 N N . CYS A 1 246 ? -9.333 16.920 4.775 1.00 30.58 246 CYS A N 1
ATOM 1848 C CA . CYS A 1 246 ? -10.137 15.862 4.143 1.00 30.58 246 CYS A CA 1
ATOM 1849 C C . CYS A 1 246 ? -11.660 15.931 4.317 1.00 30.58 246 CYS A C 1
ATOM 1851 O O . CYS A 1 246 ? -12.245 15.315 5.205 1.00 30.58 246 CYS A O 1
ATOM 1853 N N . SER A 1 247 ? -12.333 16.561 3.351 1.00 33.44 247 SER A N 1
ATOM 1854 C CA . SER A 1 247 ? -13.777 16.411 3.199 1.00 33.44 247 SER A CA 1
ATOM 1855 C C . SER A 1 247 ? -14.134 15.532 2.003 1.00 33.44 247 SER A C 1
ATOM 1857 O O . SER A 1 247 ? -14.349 16.016 0.886 1.00 33.44 247 SER A O 1
ATOM 1859 N N . GLY A 1 248 ? -14.290 14.240 2.302 1.00 36.47 248 GLY A N 1
ATOM 1860 C CA . GLY A 1 248 ? -15.159 13.335 1.564 1.00 36.47 248 GLY A CA 1
ATOM 1861 C C . GLY A 1 248 ? -16.583 13.887 1.573 1.00 36.47 248 GLY A C 1
ATOM 1862 O O . GLY A 1 248 ? -17.226 14.032 2.615 1.00 36.47 248 GLY A O 1
ATOM 1863 N N . LYS A 1 249 ? -17.091 14.247 0.396 1.00 27.92 249 LYS A N 1
ATOM 1864 C CA . LYS A 1 249 ? -18.462 14.736 0.229 1.00 27.92 249 LYS A CA 1
ATOM 1865 C C . LYS A 1 249 ? -19.425 13.537 0.219 1.00 27.92 249 LYS A C 1
ATOM 1867 O O . LYS A 1 249 ? -19.915 13.129 -0.820 1.00 27.92 249 LYS A O 1
ATOM 1872 N N . ALA A 1 250 ? -19.635 12.968 1.404 1.00 29.89 250 ALA A N 1
ATOM 1873 C CA . ALA A 1 250 ? -20.752 12.078 1.753 1.00 29.89 250 ALA A CA 1
ATOM 1874 C C . ALA A 1 250 ? -21.189 12.236 3.229 1.00 29.89 250 ALA A C 1
ATOM 1876 O O . ALA A 1 250 ? -22.072 11.530 3.702 1.00 29.89 250 ALA A O 1
ATOM 1877 N N . TRP A 1 251 ? -20.570 13.152 3.980 1.00 31.78 251 TRP A N 1
ATOM 1878 C CA . TRP A 1 251 ? -20.704 13.212 5.432 1.00 31.78 251 TRP A CA 1
ATOM 1879 C C . TRP A 1 251 ? -21.642 14.342 5.860 1.00 31.78 251 TRP A C 1
ATOM 1881 O O . TRP A 1 251 ? -21.209 15.467 6.095 1.00 31.78 251 TRP A O 1
ATOM 1891 N N . SER A 1 252 ? -22.927 14.026 6.011 1.00 21.80 252 SER A N 1
ATOM 1892 C CA . SER A 1 252 ? -23.800 14.697 6.978 1.00 21.80 252 SER A CA 1
ATOM 1893 C C . SER A 1 252 ? -24.010 13.738 8.149 1.00 21.80 252 SER A C 1
ATOM 1895 O O . SER A 1 252 ? -24.906 12.899 8.127 1.00 21.80 252 SER A O 1
ATOM 1897 N N . CYS A 1 253 ? -23.138 13.805 9.155 1.00 27.42 253 CYS A N 1
ATOM 1898 C CA . CYS A 1 253 ? -23.277 12.997 10.363 1.00 27.42 253 CYS A CA 1
ATOM 1899 C C . CYS A 1 253 ? -24.059 13.810 11.402 1.00 27.42 253 CYS A C 1
ATOM 1901 O O . CYS A 1 253 ? -23.477 14.543 12.201 1.00 27.42 253 CYS A O 1
ATOM 1903 N N . SER A 1 254 ? -25.391 13.732 11.366 1.00 22.69 254 SER A N 1
ATOM 1904 C CA . SER A 1 254 ? -26.211 14.191 12.487 1.00 22.69 254 SER A CA 1
ATOM 1905 C C . SER A 1 254 ? -26.111 13.157 13.607 1.00 22.69 254 SER A C 1
ATOM 1907 O O . SER A 1 254 ? -26.540 12.015 13.444 1.00 22.69 254 SER A O 1
ATOM 1909 N N . ARG A 1 255 ? -25.553 13.545 14.757 1.00 29.56 255 ARG A N 1
ATOM 1910 C CA . ARG A 1 255 ? -25.650 12.740 15.980 1.00 29.56 255 ARG A CA 1
ATOM 1911 C C . ARG A 1 255 ? -27.103 12.757 16.454 1.00 29.56 255 ARG A C 1
ATOM 1913 O O . ARG A 1 255 ? -27.533 13.745 17.036 1.00 29.56 255 ARG A O 1
ATOM 1920 N N . SER A 1 256 ? -27.841 11.670 16.258 1.00 25.64 256 SER A N 1
ATOM 1921 C CA . SER A 1 256 ? -29.037 11.397 17.059 1.00 25.64 256 SER A CA 1
ATOM 1922 C C . SER A 1 256 ? -28.630 10.543 18.267 1.00 25.64 256 SER A C 1
ATOM 1924 O O . SER A 1 256 ? -28.058 9.466 18.066 1.00 25.64 256 SER A O 1
ATOM 1926 N N . PRO A 1 257 ? -28.892 10.970 19.515 1.00 25.50 257 PRO A N 1
ATOM 1927 C CA . PRO A 1 257 ? -28.771 10.085 20.668 1.00 25.50 257 PRO A CA 1
ATOM 1928 C C . PRO A 1 257 ? -29.730 8.901 20.479 1.00 25.50 257 PRO A C 1
ATOM 1930 O O . PRO A 1 257 ? -30.919 9.110 20.252 1.00 25.50 257 PRO A O 1
ATOM 1933 N N . SER A 1 258 ? -29.239 7.661 20.547 1.00 30.03 258 SER A N 1
ATOM 1934 C CA . SER A 1 258 ? -30.127 6.495 20.594 1.00 30.03 258 SER A CA 1
ATOM 1935 C C . SER A 1 258 ? -30.828 6.462 21.960 1.00 30.03 258 SER A C 1
ATOM 1937 O O . SER A 1 258 ? -30.126 6.558 22.975 1.00 30.03 258 SER A O 1
ATOM 1939 N N . PRO A 1 259 ? -32.161 6.299 22.032 1.00 28.09 259 PRO A N 1
ATOM 1940 C CA . PRO A 1 259 ? -32.844 6.135 23.308 1.00 28.09 259 PRO A CA 1
ATOM 1941 C C . PRO A 1 259 ? -32.355 4.845 23.967 1.00 28.09 259 PRO A C 1
ATOM 1943 O O . PRO A 1 259 ? -32.336 3.791 23.330 1.00 28.09 259 PRO A O 1
ATOM 1946 N N . ARG A 1 260 ? -31.950 4.930 25.236 1.00 31.14 260 ARG A N 1
ATOM 1947 C CA . ARG A 1 260 ? -31.700 3.746 26.061 1.00 31.14 260 ARG A CA 1
ATOM 1948 C C . ARG A 1 260 ? -33.027 2.996 26.229 1.00 31.14 260 ARG A C 1
ATOM 1950 O O . ARG A 1 260 ? -34.014 3.609 26.635 1.00 31.14 260 ARG A O 1
ATOM 1957 N N . ARG A 1 261 ? -33.040 1.705 25.916 1.00 38.53 261 ARG A N 1
ATOM 1958 C CA . ARG A 1 261 ? -34.001 0.739 26.451 1.00 38.53 261 ARG A CA 1
ATOM 1959 C C . ARG A 1 261 ? -33.214 -0.346 27.155 1.00 38.53 261 ARG A C 1
ATOM 1961 O O . ARG A 1 261 ? -32.139 -0.693 26.617 1.00 38.53 261 ARG A O 1
#

Radius of gyration: 18.87 Å; chains: 1; bounding box: 56×42×44 Å

Secondary structure (DSSP, 8-state):
---HHHHHHHHHHTSS--S--SPEEEEEETTEEEEEE--TTSTTTTSBTTTT-HHHHH-PEEEEEEETTEEEEP-TT-B--TTSEEEEEEEHHHHHHHHHTS--------EEEEE--SHHHHHHHHHHHTTT-EEEEEES-HHHHHTTGGGSSEEEES-TTSHHHHHHTTTTT-SEEEE--S-HHHHHHHHHHHHHH-TT-EEEEEESSGGGHHHHHHTT-SEEEEHHHHHHHHHHHHHT-S--S---TT-----PPPPP-

Foldseek 3Di:
DPPLLLVLLLLLLQPFPQLFQAWGFPWDAPQKTKTKHQCAQAPQAFDFLQVVCLCVQQVKAFQAKADLNDTHGGDRRDHHHNLIITIIMDGPRSRVSRSVRGDGPRDPGAEEEEEDLPSSNVSNLQSNVVSVHAYEYEDCPPVSQVVCVVSHPYYQHDDLVDPVSCVVSVLVPHQEYEAEDPDLVSLLVSLLVSCVSPVRYAYEYEDADPVSSNSSVVSHHSYYHYSVVSVVQVVVQVVVPDRDIGDDPPDPDDDDDDDDD